Protein AF-A0A8J7MSV2-F1 (afdb_monomer)

Nearest PDB structures (foldseek):
  6upu-assembly4_M  TM=2.491E-01  e=1.611E-01  Orientia tsutsugamushi str. Ikeda
  6ups-assembly1_A  TM=2.348E-01  e=2.466E-01  Orientia tsutsugamushi str. Ikeda
  1f0y-assembly1_B  TM=2.604E-01  e=5.116E-01  Homo sapiens
  8fqc-assembly1_J1  TM=4.823E-01  e=4.853E+00  Agrobacterium phage Milano

Radius of gyration: 29.14 Å; Cα contacts (8 Å, |Δi|>4): 436; chains: 1; bounding box: 61×61×64 Å

Sequence (278 aa):
MLGDVCMNGHGWRILLRENPLAAPQVEIDLPHAQNSPMNDRELLAEAVGIAKELMQSVKARRFADWPRRATKPDAEGKVRHPFLDMAESNLWYCLHCNTEITGPQIATHQWHCPGCGASPLNIFPDAFWLKPNEEKPVPVQTRAEGQEIEPVISIVDPRPRLDLNKDKVTHLIRTALFEDATNASERLGASLAEIWVDDDLDVVVSFETHYWPEDKEPSTAVEVAALLGIEIEQEVVWSDPLFAWPGLGTTTQSTVEYTCLMLDAYRSHGATGDEDGS

Foldseek 3Di:
DQQKFWDDDVQKIWIRDNFPPDATAIEGEQVCVPPDPCVDPVSVVVVVVVSVVVSVVSVVVVCVQFDPQLQDADPLQWGAQRPDHDDTAQWKAFQPQRAIAGSNRCNVRSCADQAPRDHNVRIGRDPVVDDPPDDHHHHDDHDDPPPHRHYDYDHDHPPDDPDDDLVNLLVQLLVLQCVLDDWQLSNVQSVPWDWDADPVRAIETETECLRDPPPDDSVSSCVSCVVVVHHYHYHYDHDDDPQGDHPQRVPHRDNVVSVVSSVVCCVVPNDPPDPDDD

Secondary structure (DSSP, 8-state):
--S-EEEEETTEEEEE-SSTTSPPEEEEEGGGTTT-GGGSHHHHHHHHHHHHHHHHHHHHHHHHTS-HHHHS--TT--B--SSS----BSEEEETTT-EEEEHHHHHHTTTS-TTT---GGGEESS-TTS-TTSPPPEEP-PPPTT-PPPPEEEEE--SPP----HHHHHHHHHHHHHHH--SHHHHHHHHH-EEEE-SS--EEEEEETTTS-TT---HHHHHHHHHHT--EEEEEE----TT--TTTTTS-S-HHHHHHHHHHHHHHH---------

Mean predicted aligned error: 12.1 Å

Solvent-accessible surface area (backbone atoms only — not comparable to full-atom values): 16115 Å² total; per-residue (Å²): 134,94,61,54,40,78,48,74,59,92,48,34,37,40,39,38,54,60,48,79,84,54,48,37,36,32,40,26,24,54,96,27,66,88,76,37,67,70,76,39,69,66,56,35,52,50,54,51,49,54,49,52,54,54,40,52,57,51,50,54,58,60,52,68,77,32,53,68,37,32,68,42,50,53,96,81,27,31,22,28,60,66,86,54,99,57,77,68,32,42,44,32,26,29,76,88,74,45,29,32,37,43,20,58,58,32,27,75,41,72,41,22,37,74,74,81,53,46,56,48,95,45,54,31,72,61,65,84,86,60,55,98,85,51,86,72,63,44,76,53,72,65,79,68,91,86,69,82,64,69,66,47,78,45,76,37,75,80,69,86,75,89,78,82,46,57,69,59,50,48,50,53,40,40,52,25,30,46,69,55,32,83,24,34,22,24,38,50,20,31,71,67,38,48,68,48,55,52,96,88,52,32,33,40,39,32,33,41,56,90,28,32,61,89,89,60,75,54,59,48,26,52,53,52,30,57,75,72,72,32,56,76,45,82,46,80,42,90,75,86,67,93,87,69,56,94,80,52,30,76,77,36,72,41,62,67,58,40,50,51,53,47,54,51,47,46,72,76,71,48,78,86,84,74,94,80,88,131

Organism: NCBI:txid2803939

pLDDT: mean 88.97, std 11.0, range [38.62, 97.94]

Structure (mmCIF, N/CA/C/O backbone):
data_AF-A0A8J7MSV2-F1
#
_entry.id   AF-A0A8J7MSV2-F1
#
loop_
_atom_site.group_PDB
_atom_site.id
_atom_site.type_symbol
_atom_site.label_atom_id
_atom_site.label_alt_id
_atom_site.label_comp_id
_atom_site.label_asym_id
_atom_site.label_entity_id
_atom_site.label_seq_id
_atom_site.pdbx_PDB_ins_code
_atom_site.Cartn_x
_atom_site.Cartn_y
_atom_site.Cartn_z
_atom_site.occupancy
_atom_site.B_iso_or_equiv
_atom_site.auth_seq_id
_atom_site.auth_comp_id
_atom_site.auth_asym_id
_atom_site.auth_atom_id
_atom_site.pdbx_PDB_model_num
ATOM 1 N N . MET A 1 1 ? 1.196 2.971 6.893 1.00 50.47 1 MET A N 1
ATOM 2 C CA . MET A 1 1 ? 0.956 2.045 8.024 1.00 50.47 1 MET A CA 1
ATOM 3 C C . MET A 1 1 ? 1.675 2.550 9.292 1.00 50.47 1 MET A C 1
ATOM 5 O O . MET A 1 1 ? 2.352 1.782 9.952 1.00 50.47 1 MET A O 1
ATOM 9 N N . LEU A 1 2 ? 1.602 3.852 9.621 1.00 56.72 2 LEU A N 1
ATOM 10 C CA . LEU A 1 2 ? 2.480 4.483 10.636 1.00 56.72 2 LEU A CA 1
ATOM 11 C C . LEU A 1 2 ? 1.820 4.687 12.019 1.00 56.72 2 LEU A C 1
ATOM 13 O O . LEU A 1 2 ? 2.391 5.361 12.871 1.00 56.72 2 LEU A O 1
ATOM 17 N N . GLY A 1 3 ? 0.656 4.082 12.274 1.00 80.69 3 GLY A N 1
ATOM 18 C CA . GLY A 1 3 ? -0.051 4.213 13.558 1.00 80.69 3 GLY A CA 1
ATOM 19 C C . GLY A 1 3 ? -0.910 3.014 13.973 1.00 80.69 3 GLY A C 1
ATOM 20 O O . GLY A 1 3 ? -1.572 3.088 15.004 1.00 80.69 3 GLY A O 1
ATOM 21 N N . ASP A 1 4 ? -0.900 1.923 13.201 1.00 92.25 4 ASP A N 1
ATOM 22 C CA . ASP A 1 4 ? -1.623 0.692 13.539 1.00 92.25 4 ASP A CA 1
ATOM 23 C C . ASP A 1 4 ? -0.808 -0.129 14.560 1.00 92.25 4 ASP A C 1
ATOM 25 O O . ASP A 1 4 ? 0.425 -0.137 14.527 1.00 92.25 4 ASP A O 1
ATOM 29 N N . VAL A 1 5 ? -1.488 -0.855 15.451 1.00 94.81 5 VAL A N 1
ATOM 30 C CA . VAL A 1 5 ? -0.868 -1.849 16.341 1.00 94.81 5 VAL A CA 1
ATOM 31 C C . VAL A 1 5 ? -1.225 -3.239 15.846 1.00 94.81 5 VAL A C 1
ATOM 33 O O . VAL A 1 5 ? -2.399 -3.577 15.718 1.00 94.81 5 VAL A O 1
ATOM 36 N N . CYS A 1 6 ? -0.201 -4.050 15.599 1.00 94.69 6 CYS A N 1
ATOM 37 C CA . CYS A 1 6 ? -0.339 -5.452 15.241 1.00 94.69 6 CYS A CA 1
ATOM 38 C C . CYS A 1 6 ? 0.243 -6.311 16.365 1.00 94.69 6 CYS A C 1
ATOM 40 O O . CYS A 1 6 ? 1.414 -6.165 16.716 1.00 94.69 6 CYS A O 1
ATOM 42 N N . MET A 1 7 ? -0.574 -7.204 16.911 1.00 95.44 7 MET A N 1
ATOM 43 C CA . MET A 1 7 ? -0.161 -8.261 17.828 1.00 95.44 7 MET A CA 1
ATOM 44 C C . MET A 1 7 ? -0.396 -9.591 17.124 1.00 95.44 7 MET A C 1
ATOM 46 O O . MET A 1 7 ? -1.443 -9.793 16.520 1.00 95.44 7 MET A O 1
ATOM 50 N N . ASN A 1 8 ? 0.573 -10.492 17.156 1.00 94.75 8 ASN A N 1
ATOM 51 C CA . ASN A 1 8 ? 0.459 -11.782 16.490 1.00 94.75 8 ASN A CA 1
ATOM 52 C C . ASN A 1 8 ? 0.930 -12.906 17.404 1.00 94.75 8 ASN A C 1
ATOM 54 O O . ASN A 1 8 ? 1.726 -12.701 18.322 1.00 94.75 8 ASN A O 1
ATOM 58 N N . GLY A 1 9 ? 0.409 -14.092 17.127 1.00 93.88 9 GLY A N 1
ATOM 59 C CA . GLY A 1 9 ? 0.854 -15.342 17.707 1.00 93.88 9 GLY A CA 1
ATOM 60 C C . GLY A 1 9 ? 0.769 -16.449 16.667 1.00 93.88 9 GLY A C 1
ATOM 61 O O . GLY A 1 9 ? 0.530 -16.211 15.483 1.00 93.88 9 GLY A O 1
ATOM 62 N N . HIS A 1 10 ? 0.992 -17.684 17.097 1.00 93.19 10 HIS A N 1
ATOM 63 C CA . HIS A 1 10 ? 0.932 -18.816 16.183 1.00 93.19 10 HIS A CA 1
ATOM 64 C C . HIS A 1 10 ? -0.508 -19.043 15.691 1.00 93.19 10 HIS A C 1
ATOM 66 O O . HIS A 1 10 ? -1.366 -19.443 16.477 1.00 93.19 10 HIS A O 1
ATOM 72 N N . GLY A 1 11 ? -0.753 -18.792 14.401 1.00 93.94 11 GLY A N 1
ATOM 73 C CA . GLY A 1 11 ? -2.050 -19.014 13.757 1.00 93.94 11 GLY A CA 1
ATOM 74 C C . GLY A 1 11 ? -3.086 -17.910 13.977 1.00 93.94 11 GLY A C 1
ATOM 75 O O . GLY A 1 11 ? -4.270 -18.146 13.740 1.00 93.94 11 GLY A O 1
ATOM 76 N N . TRP A 1 12 ? -2.692 -16.737 14.486 1.00 96.12 12 TRP A N 1
ATOM 77 C CA . TRP A 1 12 ? -3.616 -15.618 14.685 1.00 96.12 12 TRP A CA 1
ATOM 78 C C . TRP A 1 12 ? -2.928 -14.247 14.707 1.00 96.12 12 TRP A C 1
ATOM 80 O O . TRP A 1 12 ? -1.741 -14.109 15.020 1.00 96.12 12 TRP A O 1
ATOM 90 N N . ARG A 1 13 ? -3.715 -13.206 14.426 1.00 96.62 13 ARG A N 1
ATOM 91 C CA . ARG A 1 13 ? -3.308 -11.798 14.412 1.00 96.62 13 ARG A CA 1
ATOM 92 C C . ARG A 1 13 ? -4.426 -10.909 14.952 1.00 96.62 13 ARG A C 1
ATOM 94 O O . ARG A 1 13 ? -5.567 -11.039 14.539 1.00 96.62 13 ARG A O 1
ATOM 101 N N . ILE A 1 14 ? -4.088 -9.957 15.814 1.00 97.19 14 ILE A N 1
ATOM 102 C CA . ILE A 1 14 ? -4.948 -8.844 16.225 1.00 97.19 14 ILE A CA 1
ATOM 103 C C . ILE A 1 14 ? -4.389 -7.560 15.615 1.00 97.19 14 ILE A C 1
ATOM 105 O O . ILE A 1 14 ? -3.222 -7.219 15.815 1.00 97.19 14 ILE A O 1
ATOM 109 N N . LEU A 1 15 ? -5.228 -6.824 14.897 1.00 96.06 15 LEU A N 1
ATOM 110 C CA . LEU A 1 15 ? -4.909 -5.543 14.287 1.00 96.06 15 LEU A CA 1
ATOM 111 C C . LEU A 1 15 ? -5.825 -4.457 14.854 1.00 96.06 15 LEU A C 1
ATOM 113 O O . LEU A 1 15 ? -7.041 -4.467 14.658 1.00 96.06 15 LEU A O 1
ATOM 117 N N . LEU A 1 16 ? -5.221 -3.489 15.536 1.00 95.00 16 LEU A N 1
ATOM 118 C CA . LEU A 1 16 ? -5.868 -2.246 15.926 1.00 95.00 16 LEU A CA 1
ATOM 119 C C . LEU A 1 16 ? -5.460 -1.156 14.948 1.00 95.00 16 LEU A C 1
ATOM 121 O O . LEU A 1 16 ? -4.276 -0.840 14.816 1.00 95.00 16 LEU A O 1
ATOM 125 N N . ARG A 1 17 ? -6.445 -0.567 14.278 1.00 92.06 17 ARG A N 1
ATOM 126 C CA . ARG A 1 17 ? -6.201 0.551 13.371 1.00 92.06 17 ARG A CA 1
ATOM 127 C C . ARG A 1 17 ? -5.953 1.835 14.149 1.00 92.06 17 ARG A C 1
ATOM 129 O O . ARG A 1 17 ? -6.466 2.021 15.250 1.00 92.06 17 ARG A O 1
ATOM 136 N N . GLU A 1 18 ? -5.214 2.744 13.530 1.00 89.75 18 GLU A N 1
ATOM 137 C CA . GLU A 1 18 ? -5.031 4.113 14.011 1.00 89.75 18 GLU A CA 1
ATOM 138 C C . GLU A 1 18 ? -6.376 4.821 14.258 1.00 89.75 18 GLU A C 1
ATOM 140 O O . GLU A 1 18 ? -6.512 5.538 15.253 1.00 89.75 18 GLU A O 1
ATOM 145 N N . ASN A 1 19 ? -7.370 4.585 13.390 1.00 89.88 19 ASN A N 1
ATOM 146 C CA . ASN A 1 19 ? -8.719 5.116 13.552 1.00 89.88 19 ASN A CA 1
ATOM 147 C C . ASN A 1 19 ? -9.353 4.564 14.845 1.00 89.88 19 ASN A C 1
ATOM 149 O O . ASN A 1 19 ? -9.664 3.371 14.898 1.00 89.88 19 ASN A O 1
ATOM 153 N N . PRO A 1 20 ? -9.629 5.407 15.859 1.00 87.50 20 PRO A N 1
ATOM 154 C CA . PRO A 1 20 ? -10.186 4.956 17.133 1.00 87.50 20 PRO A CA 1
ATOM 155 C C . PRO A 1 20 ? -11.609 4.386 17.023 1.00 87.50 20 PRO A C 1
ATOM 157 O O . PRO A 1 20 ? -12.074 3.753 17.966 1.00 87.50 20 PRO A O 1
ATOM 160 N N . LEU A 1 21 ? -12.299 4.611 15.901 1.00 88.12 21 LEU A N 1
ATOM 161 C CA . LEU A 1 21 ? -13.640 4.092 15.631 1.00 88.12 21 LEU A CA 1
ATOM 162 C C . LEU A 1 21 ? -13.644 2.755 14.887 1.00 88.12 21 LEU A C 1
ATOM 164 O O . LEU A 1 21 ? -14.709 2.167 14.694 1.00 88.12 21 LEU A O 1
ATOM 168 N N . ALA A 1 22 ? -12.481 2.275 14.448 1.00 90.69 22 ALA A N 1
ATOM 169 C CA . ALA A 1 22 ? -12.376 0.962 13.838 1.00 90.69 22 ALA A CA 1
ATOM 170 C C . ALA A 1 22 ? -12.438 -0.127 14.917 1.00 90.69 22 ALA A C 1
ATOM 172 O O . ALA A 1 22 ? -11.766 -0.043 15.947 1.00 90.69 22 ALA A O 1
ATOM 173 N N . ALA A 1 23 ? -13.223 -1.171 14.657 1.00 92.75 23 ALA A N 1
ATOM 174 C CA . ALA A 1 23 ? -13.219 -2.362 15.493 1.00 92.75 23 ALA A CA 1
ATOM 175 C C . ALA A 1 23 ? -11.834 -3.034 15.468 1.00 92.75 23 ALA A C 1
ATOM 177 O O . ALA A 1 23 ? -11.201 -3.068 14.405 1.00 92.75 23 ALA A O 1
ATOM 178 N N . PRO A 1 24 ? -11.373 -3.610 16.593 1.00 95.38 24 PRO A N 1
ATOM 179 C CA . PRO A 1 24 ? -10.255 -4.544 16.577 1.00 95.38 24 PRO A CA 1
ATOM 180 C C . PRO A 1 24 ? -10.508 -5.656 15.554 1.00 95.38 24 PRO A C 1
ATOM 182 O O . PRO A 1 24 ? -11.566 -6.280 15.578 1.00 95.38 24 PRO A O 1
ATOM 185 N N . GLN A 1 25 ? -9.560 -5.902 14.655 1.00 96.69 25 GLN A N 1
ATOM 186 C CA . GLN A 1 25 ? -9.646 -6.998 13.690 1.00 96.69 25 GLN A CA 1
ATOM 187 C C . GLN A 1 25 ? -8.863 -8.187 14.233 1.00 96.69 25 GLN A C 1
ATOM 189 O O . GLN A 1 25 ? -7.692 -8.042 14.568 1.00 96.69 25 GLN A O 1
ATOM 194 N N . VAL A 1 26 ? -9.503 -9.344 14.331 1.00 97.25 26 VAL A N 1
ATOM 195 C CA . VAL A 1 26 ? -8.892 -10.591 14.787 1.00 97.25 26 VAL A CA 1
ATOM 196 C C . VAL A 1 26 ? -8.948 -11.563 13.628 1.00 97.25 26 VAL A C 1
ATOM 198 O O . VAL A 1 26 ? -10.021 -11.959 13.189 1.00 97.25 26 VAL A O 1
ATOM 201 N N . GLU A 1 27 ? -7.791 -11.943 13.125 1.00 96.94 27 GLU A N 1
ATOM 202 C CA . GLU A 1 27 ? -7.662 -12.941 12.079 1.00 96.94 27 GLU A CA 1
ATOM 203 C C . GLU A 1 27 ? -7.125 -14.227 12.687 1.00 96.94 27 GLU A C 1
ATOM 205 O O . GLU A 1 27 ? -6.174 -14.206 13.471 1.00 96.94 27 GLU A O 1
ATOM 210 N N . ILE A 1 28 ? -7.745 -15.343 12.327 1.00 97.44 28 ILE A N 1
ATOM 211 C CA . ILE A 1 28 ? -7.317 -16.685 12.701 1.00 97.44 28 ILE A CA 1
ATOM 212 C C . ILE A 1 28 ? -7.009 -17.435 11.415 1.00 97.44 28 ILE A C 1
ATOM 214 O O . ILE A 1 28 ? -7.840 -17.501 10.508 1.00 97.44 28 ILE A O 1
ATOM 218 N N . ASP A 1 29 ? -5.824 -18.017 11.338 1.00 95.94 29 ASP A N 1
ATOM 219 C CA . ASP A 1 29 ? -5.424 -18.802 10.183 1.00 95.94 29 ASP A CA 1
ATOM 220 C C . ASP A 1 29 ? -6.331 -20.036 10.055 1.00 95.94 29 ASP A C 1
ATOM 222 O O . ASP A 1 29 ? -6.662 -20.696 11.042 1.00 95.94 29 ASP A O 1
ATOM 226 N N . LEU A 1 30 ? -6.724 -20.381 8.829 1.00 95.25 30 LEU A N 1
ATOM 227 C CA . LEU A 1 30 ? -7.632 -21.490 8.525 1.00 95.25 30 LEU A CA 1
ATOM 228 C C . LEU A 1 30 ? -7.219 -22.820 9.193 1.00 95.25 30 LEU A C 1
ATOM 230 O O . LEU A 1 30 ? -8.100 -23.480 9.748 1.00 95.25 30 LEU A O 1
ATOM 234 N N . PRO A 1 31 ? -5.925 -23.216 9.223 1.00 94.62 31 PRO A N 1
ATOM 235 C CA . PRO A 1 31 ? -5.489 -24.419 9.938 1.00 94.62 31 PRO A CA 1
ATOM 236 C C . PRO A 1 31 ? -5.727 -24.378 11.456 1.00 94.62 31 PRO A C 1
ATOM 238 O O . PRO A 1 31 ? -5.800 -25.432 12.088 1.00 94.62 31 PRO A O 1
ATOM 241 N N . HIS A 1 32 ? -5.869 -23.185 12.040 1.00 94.81 32 HIS A N 1
ATOM 242 C CA . HIS A 1 32 ? -6.031 -22.949 13.477 1.00 94.81 32 HIS A CA 1
ATOM 243 C C . HIS A 1 32 ? -7.451 -22.531 13.876 1.00 94.81 32 HIS A C 1
ATOM 245 O O . HIS A 1 32 ? -7.714 -22.256 15.046 1.00 94.81 32 HIS A O 1
ATOM 251 N N . ALA A 1 33 ? -8.398 -22.528 12.933 1.00 94.31 33 ALA A N 1
ATOM 252 C CA . ALA A 1 33 ? -9.760 -22.034 13.141 1.00 94.31 33 ALA A CA 1
ATOM 253 C C . ALA A 1 33 ? -10.472 -22.639 14.367 1.00 94.31 33 ALA A C 1
ATOM 255 O O . ALA A 1 33 ? -11.260 -21.959 15.016 1.00 94.31 33 ALA A O 1
ATOM 256 N N . GLN A 1 34 ? -10.197 -23.904 14.704 1.00 93.44 34 GLN A N 1
ATOM 257 C CA . GLN A 1 34 ? -10.857 -24.609 15.813 1.00 93.44 34 GLN A CA 1
ATOM 258 C C . GLN A 1 34 ? -10.069 -24.589 17.130 1.00 93.44 34 GLN A C 1
ATOM 260 O O . GLN A 1 34 ? -10.662 -24.737 18.193 1.00 93.44 34 GLN A O 1
ATOM 265 N N . ASN A 1 35 ? -8.746 -24.425 17.086 1.00 95.00 35 ASN A N 1
ATOM 266 C CA . ASN A 1 35 ? -7.866 -24.572 18.253 1.00 95.00 35 ASN A CA 1
ATOM 267 C C . ASN A 1 35 ? -7.128 -23.281 18.635 1.00 95.00 35 ASN A C 1
ATOM 269 O O . ASN A 1 35 ? -6.314 -23.299 19.558 1.00 95.00 35 ASN A O 1
ATOM 273 N N . SER A 1 36 ? -7.394 -22.177 17.937 1.00 95.88 36 SER A N 1
ATOM 274 C CA . SER A 1 36 ? -6.796 -20.885 18.245 1.00 95.88 36 SER A CA 1
ATOM 275 C C . SER A 1 36 ? -7.180 -20.422 19.655 1.00 95.88 36 SER A C 1
ATOM 277 O O . SER A 1 36 ? -8.361 -20.483 20.013 1.00 95.88 36 SER A O 1
ATOM 279 N N . PRO A 1 37 ? -6.231 -19.884 20.447 1.00 95.31 37 PRO A N 1
ATOM 280 C CA . PRO A 1 37 ? -6.544 -19.272 21.738 1.00 95.31 37 PRO A CA 1
ATOM 281 C C . PRO A 1 37 ? -7.494 -18.075 21.601 1.00 95.31 37 PRO A C 1
ATOM 283 O O . PRO A 1 37 ? -8.175 -17.731 22.557 1.00 95.31 37 PRO A O 1
ATOM 286 N N . MET A 1 38 ? -7.587 -17.462 20.414 1.00 96.19 38 MET A N 1
ATOM 287 C CA . MET A 1 38 ? -8.496 -16.340 20.153 1.00 96.19 38 MET A CA 1
ATOM 288 C C . MET A 1 38 ? -9.975 -16.752 20.075 1.00 96.19 38 MET A C 1
ATOM 290 O O . MET A 1 38 ? -10.842 -15.884 20.021 1.00 96.19 38 MET A O 1
ATOM 294 N N . ASN A 1 39 ? -10.275 -18.057 20.098 1.00 94.56 39 ASN A N 1
ATOM 295 C CA . ASN A 1 39 ? -11.641 -18.562 20.263 1.00 94.56 39 ASN A CA 1
ATOM 296 C C . ASN A 1 39 ? -12.128 -18.474 21.722 1.00 94.56 39 ASN A C 1
ATOM 298 O O . ASN A 1 39 ? -13.333 -18.539 21.970 1.00 94.56 39 ASN A O 1
ATOM 302 N N . ASP A 1 40 ? -11.213 -18.334 22.686 1.00 96.25 40 ASP A N 1
ATOM 303 C CA . ASP A 1 40 ? -11.545 -18.103 24.088 1.00 96.25 40 ASP A CA 1
ATOM 304 C C . ASP A 1 40 ? -11.835 -16.613 24.322 1.00 96.25 40 ASP A C 1
ATOM 306 O O . ASP A 1 40 ? -11.031 -15.740 23.989 1.00 96.25 40 ASP A O 1
ATOM 310 N N . ARG A 1 41 ? -13.009 -16.309 24.889 1.00 94.56 41 ARG A N 1
ATOM 311 C CA . ARG A 1 41 ? -13.470 -14.924 25.069 1.00 94.56 41 ARG A CA 1
ATOM 312 C C . ARG A 1 41 ? -12.647 -14.145 26.093 1.00 94.56 41 ARG A C 1
ATOM 314 O O . ARG A 1 41 ? -12.508 -12.935 25.925 1.00 94.56 41 ARG A O 1
ATOM 321 N N . GLU A 1 42 ? -12.151 -14.798 27.140 1.00 96.12 42 GLU A N 1
ATOM 322 C CA . GLU A 1 42 ? -11.364 -14.143 28.189 1.00 96.12 42 GLU A CA 1
ATOM 323 C C . GLU A 1 42 ? -9.965 -13.821 27.665 1.00 96.12 42 GLU A C 1
ATOM 325 O O . GLU A 1 42 ? -9.532 -12.670 27.748 1.00 96.12 42 GLU A O 1
ATOM 330 N N . LEU A 1 43 ? -9.314 -14.791 27.015 1.00 95.31 43 LEU A N 1
ATOM 331 C CA . LEU A 1 43 ? -8.002 -14.589 26.394 1.00 95.31 43 LEU A CA 1
ATOM 332 C C . LEU A 1 43 ? -8.053 -13.552 25.272 1.00 95.31 43 LEU A C 1
ATOM 334 O O . LEU A 1 43 ? -7.150 -12.722 25.154 1.00 95.31 43 LEU A O 1
ATOM 338 N N . LEU A 1 44 ? -9.110 -13.566 24.456 1.00 95.88 44 LEU A N 1
ATOM 339 C CA . LEU A 1 44 ? -9.302 -12.555 23.422 1.00 95.88 44 LEU A CA 1
ATOM 340 C C . LEU A 1 44 ? -9.446 -11.154 24.033 1.00 95.88 44 LEU A C 1
ATOM 342 O O . LEU A 1 44 ? -8.816 -10.209 23.556 1.00 95.88 44 LEU A O 1
ATOM 346 N N . ALA A 1 45 ? -10.262 -11.007 25.080 1.00 95.12 45 ALA A N 1
ATOM 347 C CA . ALA A 1 45 ? -10.456 -9.723 25.746 1.00 95.12 45 ALA A CA 1
ATOM 348 C C . ALA A 1 45 ? -9.149 -9.199 26.363 1.00 95.12 45 ALA A C 1
ATOM 350 O O . ALA A 1 45 ? -8.825 -8.022 26.193 1.00 95.12 45 ALA A O 1
ATOM 351 N N . GLU A 1 46 ? -8.370 -10.071 27.009 1.00 96.00 46 GLU A N 1
ATOM 352 C CA . GLU A 1 46 ? -7.058 -9.735 27.568 1.00 96.00 46 GLU A CA 1
ATOM 353 C C . GLU A 1 46 ? -6.075 -9.294 26.473 1.00 96.00 46 GLU A C 1
ATOM 355 O O . GLU A 1 46 ? -5.485 -8.215 26.563 1.00 96.00 46 GLU A O 1
ATOM 360 N N . ALA A 1 47 ? -5.950 -10.070 25.392 1.00 96.56 47 ALA A N 1
ATOM 361 C CA . ALA A 1 47 ? -5.048 -9.758 24.285 1.00 96.56 47 ALA A CA 1
ATOM 362 C C . ALA A 1 47 ? -5.416 -8.435 23.588 1.00 96.56 47 ALA A C 1
ATOM 364 O O . ALA A 1 47 ? -4.543 -7.613 23.291 1.00 96.56 47 ALA A O 1
ATOM 365 N N . VAL A 1 48 ? -6.712 -8.176 23.376 1.00 95.75 48 VAL A N 1
ATOM 366 C CA . VAL A 1 48 ? -7.198 -6.889 22.855 1.00 95.75 48 VAL A CA 1
ATOM 367 C C . VAL A 1 48 ? -6.902 -5.752 23.838 1.00 95.75 48 VAL A C 1
ATOM 369 O O . VAL A 1 48 ? -6.535 -4.660 23.400 1.00 95.75 48 VAL A O 1
ATOM 372 N N . GLY A 1 49 ? -7.023 -5.987 25.147 1.00 94.88 49 GLY A N 1
ATOM 373 C CA . GLY A 1 49 ? -6.648 -5.036 26.195 1.00 94.88 49 GLY A CA 1
ATOM 374 C C . GLY A 1 49 ? -5.176 -4.626 26.108 1.00 94.88 49 GLY A C 1
ATOM 375 O O . GLY A 1 49 ? -4.877 -3.437 26.002 1.00 94.88 49 GLY A O 1
ATOM 376 N N . ILE A 1 50 ? -4.270 -5.602 26.023 1.00 95.75 50 ILE A N 1
ATOM 377 C CA . ILE A 1 50 ? -2.825 -5.370 25.862 1.00 95.75 50 ILE A CA 1
ATOM 378 C C . ILE A 1 50 ? -2.539 -4.569 24.583 1.00 95.75 50 ILE A C 1
ATOM 380 O O . ILE A 1 50 ? -1.790 -3.587 24.598 1.00 95.75 50 ILE A O 1
ATOM 384 N N . ALA A 1 51 ? -3.168 -4.937 23.464 1.00 95.38 51 ALA A N 1
ATOM 385 C CA . ALA A 1 51 ? -3.014 -4.201 22.213 1.00 95.38 51 ALA A CA 1
ATOM 386 C C . ALA A 1 51 ? -3.521 -2.748 22.339 1.00 95.38 51 ALA A C 1
ATOM 388 O O . ALA A 1 51 ? -2.881 -1.823 21.826 1.00 95.38 51 ALA A O 1
ATOM 389 N N . LYS A 1 52 ? -4.639 -2.518 23.048 1.00 93.56 52 LYS A N 1
ATOM 390 C CA . LYS A 1 52 ? -5.189 -1.176 23.320 1.00 93.56 52 LYS A CA 1
ATOM 391 C C . LYS A 1 52 ? -4.235 -0.342 24.180 1.00 93.56 52 LYS A C 1
ATOM 393 O O . LYS A 1 52 ? -4.084 0.849 23.905 1.00 93.56 52 LYS A O 1
ATOM 398 N N . GLU A 1 53 ? -3.577 -0.931 25.176 1.00 94.31 53 GLU A N 1
ATOM 399 C CA . GLU A 1 53 ? -2.565 -0.246 25.993 1.00 94.31 53 GLU A CA 1
ATOM 400 C C . GLU A 1 53 ? -1.368 0.194 25.146 1.00 94.31 53 GLU A C 1
ATOM 402 O O . GLU A 1 53 ? -0.990 1.370 25.163 1.00 94.31 53 GLU A O 1
ATOM 407 N N . LEU A 1 54 ? -0.836 -0.707 24.313 1.00 94.19 54 LEU A N 1
ATOM 408 C CA . LEU A 1 54 ? 0.244 -0.377 23.383 1.00 94.19 54 LEU A CA 1
ATOM 409 C C . LEU A 1 54 ? -0.170 0.731 22.401 1.00 94.19 54 LEU A C 1
ATOM 411 O O . LEU A 1 54 ? 0.608 1.647 22.113 1.00 94.19 54 LEU A O 1
ATOM 415 N N . MET A 1 55 ? -1.416 0.692 21.928 1.00 93.12 55 MET A N 1
ATOM 416 C CA . MET A 1 55 ? -1.988 1.725 21.066 1.00 93.12 55 MET A CA 1
ATOM 417 C C . MET A 1 55 ? -1.993 3.102 21.747 1.00 93.12 55 MET A C 1
ATOM 419 O O . MET A 1 55 ? -1.747 4.104 21.077 1.00 93.12 55 MET A O 1
ATOM 423 N N . GLN A 1 56 ? -2.183 3.196 23.068 1.00 91.44 56 GLN A N 1
ATOM 424 C CA . GLN A 1 56 ? -2.050 4.480 23.773 1.00 91.44 56 GLN A CA 1
ATOM 425 C C . GLN A 1 56 ? -0.620 5.028 23.712 1.00 91.44 56 GLN A C 1
ATOM 427 O O . GLN A 1 56 ? -0.429 6.222 23.479 1.00 91.44 56 GLN A O 1
ATOM 432 N N . SER A 1 57 ? 0.398 4.173 23.843 1.00 91.31 57 SER A N 1
ATOM 433 C CA . SER A 1 57 ? 1.798 4.594 23.693 1.00 91.31 57 SER A CA 1
ATOM 434 C C . SER A 1 57 ? 2.137 5.019 22.258 1.00 91.31 57 SER A C 1
ATOM 436 O O . SER A 1 57 ? 2.884 5.978 22.055 1.00 91.31 57 SER A O 1
ATOM 438 N N . VAL A 1 58 ? 1.582 4.345 21.243 1.00 91.00 58 VAL A N 1
ATOM 439 C CA . VAL A 1 58 ? 1.708 4.759 19.831 1.00 91.00 58 VAL A CA 1
ATOM 440 C C . VAL A 1 58 ? 1.062 6.129 19.610 1.00 91.00 58 VAL A C 1
ATOM 442 O O . VAL A 1 58 ? 1.708 7.027 19.069 1.00 91.00 58 VAL A O 1
ATOM 445 N N . LYS A 1 59 ? -0.164 6.326 20.109 1.00 89.25 59 LYS A N 1
ATOM 446 C CA . LYS A 1 59 ? -0.891 7.603 20.042 1.00 89.25 59 LYS A CA 1
ATOM 447 C C . LYS A 1 59 ? -0.118 8.742 20.701 1.00 89.25 59 LYS A C 1
ATOM 449 O O . LYS A 1 59 ? 0.001 9.810 20.108 1.00 89.25 59 LYS A O 1
ATOM 454 N N . ALA A 1 60 ? 0.444 8.513 21.888 1.00 89.25 60 ALA A N 1
ATOM 455 C CA . ALA A 1 60 ? 1.217 9.521 22.610 1.00 89.25 60 ALA A CA 1
ATOM 456 C C . ALA A 1 60 ? 2.440 10.002 21.814 1.00 89.25 60 ALA A C 1
ATOM 458 O O . ALA A 1 60 ? 2.687 11.204 21.747 1.00 89.25 60 ALA A O 1
ATOM 459 N N . ARG A 1 61 ? 3.166 9.083 21.161 1.00 88.25 61 ARG A N 1
ATOM 460 C CA . ARG A 1 61 ? 4.296 9.438 20.285 1.00 88.25 61 ARG A CA 1
ATOM 461 C C . ARG A 1 61 ? 3.841 10.254 19.081 1.00 88.25 61 ARG A C 1
ATOM 463 O O . ARG A 1 61 ? 4.422 11.294 18.816 1.00 88.25 61 ARG A O 1
ATOM 470 N N . ARG A 1 62 ? 2.759 9.841 18.415 1.00 86.62 62 ARG A N 1
ATOM 471 C CA . ARG A 1 62 ? 2.203 10.587 17.277 1.00 86.62 62 ARG A CA 1
ATOM 472 C C . ARG A 1 62 ? 1.787 12.006 17.673 1.00 86.62 62 ARG A C 1
ATOM 474 O O . ARG A 1 62 ? 2.043 12.951 16.942 1.00 86.62 62 ARG A O 1
ATOM 481 N N . PHE A 1 63 ? 1.158 12.164 18.837 1.00 88.44 63 PHE A N 1
ATOM 482 C CA . PHE A 1 63 ? 0.704 13.468 19.323 1.00 88.44 63 PHE A CA 1
ATOM 483 C C . PHE A 1 63 ? 1.831 14.380 19.809 1.00 88.44 63 PHE A C 1
ATOM 485 O O . PHE A 1 63 ? 1.608 15.586 19.891 1.00 88.44 63 PHE A O 1
ATOM 492 N N . ALA A 1 64 ? 3.019 13.850 20.115 1.00 88.31 64 ALA A N 1
ATOM 493 C CA . ALA A 1 64 ? 4.174 14.680 20.451 1.00 88.31 64 ALA A CA 1
ATOM 494 C C . ALA A 1 64 ? 4.636 15.544 19.266 1.00 88.31 64 ALA A C 1
ATOM 496 O O . ALA A 1 64 ? 5.100 16.661 19.486 1.00 88.31 64 ALA A O 1
ATOM 497 N N . ASP A 1 65 ? 4.429 15.073 18.035 1.00 87.81 65 ASP A N 1
ATOM 498 C CA . ASP A 1 65 ? 4.770 15.816 16.817 1.00 87.81 65 ASP A CA 1
ATOM 499 C C . ASP A 1 65 ? 3.649 16.766 16.363 1.00 87.81 65 ASP A C 1
ATOM 501 O O . ASP A 1 65 ? 3.819 17.546 15.426 1.00 87.81 65 ASP A O 1
ATOM 505 N N . TRP A 1 66 ? 2.477 16.712 17.002 1.00 91.62 66 TRP A N 1
ATOM 506 C CA . TRP A 1 66 ? 1.329 17.524 16.613 1.00 91.62 66 TRP A CA 1
ATOM 507 C C . TRP A 1 66 ? 1.341 18.890 17.307 1.00 91.62 66 TRP A C 1
ATOM 509 O O . TRP A 1 66 ? 1.733 19.004 18.474 1.00 91.62 66 TRP A O 1
ATOM 519 N N . PRO A 1 67 ? 0.813 19.945 16.656 1.00 91.62 67 PRO A N 1
ATOM 520 C CA . PRO A 1 67 ? 0.525 21.193 17.342 1.00 91.62 67 PRO A CA 1
ATOM 521 C C . PRO A 1 67 ? -0.362 20.931 18.561 1.00 91.62 67 PRO A C 1
ATOM 523 O O . PRO A 1 67 ? -1.365 20.225 18.471 1.00 91.62 67 PRO A O 1
ATOM 526 N N . ARG A 1 68 ? -0.066 21.570 19.699 1.00 91.31 68 ARG A N 1
ATOM 527 C CA . ARG A 1 68 ? -0.873 21.423 20.928 1.00 91.31 68 ARG A CA 1
ATOM 528 C C . ARG A 1 68 ? -2.372 21.667 20.691 1.00 91.31 68 ARG A C 1
ATOM 530 O O . ARG A 1 68 ? -3.208 21.038 21.335 1.00 91.31 68 ARG A O 1
ATOM 537 N N . ARG A 1 69 ? -2.711 22.579 19.775 1.00 94.56 69 ARG A N 1
ATOM 538 C CA . ARG A 1 69 ? -4.097 22.915 19.411 1.00 94.56 69 ARG A CA 1
ATOM 539 C C . ARG A 1 69 ? -4.793 21.861 18.548 1.00 94.56 69 ARG A C 1
ATOM 541 O O . ARG A 1 69 ? -6.000 21.949 18.387 1.00 94.56 69 ARG A O 1
ATOM 548 N N . ALA A 1 70 ? -4.086 20.847 18.053 1.00 93.81 70 ALA A N 1
ATOM 549 C CA . ALA A 1 70 ? -4.695 19.705 17.370 1.00 93.81 70 ALA A CA 1
ATOM 550 C C . ALA A 1 70 ? -5.362 18.725 18.342 1.00 93.81 70 ALA A C 1
ATOM 552 O O . ALA A 1 70 ? -6.334 18.068 17.986 1.00 93.81 70 ALA A O 1
ATOM 553 N N . THR A 1 71 ? -4.853 18.624 19.571 1.00 92.00 71 THR A N 1
ATOM 554 C CA . THR A 1 71 ? -5.363 17.687 20.587 1.00 92.00 71 THR A CA 1
ATOM 555 C C . THR A 1 71 ? -6.094 18.383 21.729 1.00 92.00 71 THR A C 1
ATOM 557 O O . THR A 1 71 ? -6.857 17.744 22.448 1.00 92.00 71 THR A O 1
ATOM 560 N N . LYS A 1 72 ? -5.883 19.693 21.909 1.00 93.81 72 LYS A N 1
ATOM 561 C CA . LYS A 1 72 ? -6.509 20.478 22.973 1.00 93.81 72 LYS A CA 1
ATOM 562 C C . LYS A 1 72 ? -7.210 21.720 22.407 1.00 93.81 72 LYS A C 1
ATOM 564 O O . LYS A 1 72 ? -6.515 22.709 22.137 1.00 93.81 72 LYS A O 1
ATOM 569 N N . PRO A 1 73 ? -8.551 21.706 22.296 1.00 95.50 73 PRO A N 1
ATOM 570 C CA . PRO A 1 73 ? -9.325 22.889 21.934 1.00 95.50 73 PRO A CA 1
ATOM 571 C C . PRO A 1 73 ? -9.059 24.087 22.863 1.00 95.50 73 PRO A C 1
ATOM 573 O O . PRO A 1 73 ? -8.611 23.919 24.008 1.00 95.50 73 PRO A O 1
ATOM 576 N N . ASP A 1 74 ? -9.270 25.304 22.367 1.00 95.25 74 ASP A N 1
ATOM 577 C CA . ASP A 1 74 ? -9.303 26.521 23.191 1.00 95.25 74 ASP A CA 1
ATOM 578 C C . ASP A 1 74 ? -10.664 26.717 23.895 1.00 95.25 74 ASP A C 1
ATOM 580 O O . ASP A 1 74 ? -11.487 25.799 23.940 1.00 95.25 74 ASP A O 1
ATOM 584 N N . ALA A 1 75 ? -10.874 27.882 24.519 1.00 95.12 75 ALA A N 1
ATOM 585 C CA . ALA A 1 75 ? -12.109 28.177 25.249 1.00 95.12 75 ALA A CA 1
ATOM 586 C C . ALA A 1 75 ? -13.325 28.303 24.312 1.00 95.12 75 ALA A C 1
ATOM 588 O O . ALA A 1 75 ? -14.449 28.015 24.717 1.00 95.12 75 ALA A O 1
ATOM 589 N N . GLU A 1 76 ? -13.090 28.680 23.058 1.00 95.81 76 GLU A N 1
ATOM 590 C CA . GLU A 1 76 ? -14.070 28.809 21.984 1.00 95.81 76 GLU A CA 1
ATOM 591 C C . GLU A 1 76 ? -14.269 27.493 21.204 1.00 95.81 76 GLU A C 1
ATOM 593 O O . GLU A 1 76 ? -15.065 27.432 20.262 1.00 95.81 76 GLU A O 1
ATOM 598 N N . GLY A 1 77 ? -13.558 26.429 21.592 1.00 96.31 77 GLY A N 1
ATOM 599 C CA . GLY A 1 77 ? -13.609 25.116 20.960 1.00 96.31 77 GLY A CA 1
ATOM 600 C C . GLY A 1 77 ? -12.815 25.018 19.658 1.00 96.31 77 GLY A C 1
ATOM 601 O O . GLY A 1 77 ? -12.976 24.034 18.938 1.00 96.31 77 GLY A O 1
ATOM 602 N N . LYS A 1 78 ? -11.964 25.995 19.330 1.00 97.56 78 LYS A N 1
ATOM 603 C CA . LYS A 1 78 ? -11.132 25.956 18.126 1.00 97.56 78 LYS A CA 1
ATOM 604 C C . LYS A 1 78 ? -9.972 24.990 18.285 1.00 97.56 78 LYS A C 1
ATOM 606 O O . LYS A 1 78 ? -9.352 24.886 19.346 1.00 97.56 78 LYS A O 1
ATOM 611 N N . VAL A 1 79 ? -9.667 24.305 17.193 1.00 97.44 79 VAL A N 1
ATOM 612 C CA . VAL A 1 79 ? -8.536 23.384 17.065 1.00 97.44 79 VAL A CA 1
ATOM 613 C C . VAL A 1 79 ? -7.754 23.688 15.794 1.00 97.44 79 VAL A C 1
ATOM 615 O O . VAL A 1 79 ? -8.259 24.355 14.890 1.00 97.44 79 VAL A O 1
ATOM 618 N N . ARG A 1 80 ? -6.516 23.193 15.722 1.00 96.06 80 ARG A N 1
ATOM 619 C CA . ARG A 1 80 ? -5.634 23.326 14.554 1.00 96.06 80 ARG A CA 1
ATOM 620 C C . ARG A 1 80 ? -5.416 21.976 13.884 1.00 96.06 80 ARG A C 1
ATOM 622 O O . ARG A 1 80 ? -5.080 21.019 14.574 1.00 96.06 80 ARG A O 1
ATOM 629 N N . HIS A 1 81 ? -5.523 21.922 12.558 1.00 95.69 81 HIS A N 1
ATOM 630 C CA . HIS A 1 81 ? -5.241 20.706 11.796 1.00 95.69 81 HIS A CA 1
ATOM 631 C C . HIS A 1 81 ? -3.791 20.218 12.023 1.00 95.69 81 HIS A C 1
ATOM 633 O O . HIS A 1 81 ? -2.868 21.034 11.992 1.00 95.69 81 HIS A O 1
ATOM 639 N N . PRO A 1 82 ? -3.550 18.910 12.264 1.00 92.62 82 PRO A N 1
ATOM 640 C CA . PRO A 1 82 ? -2.228 18.402 12.638 1.00 92.62 82 PRO A CA 1
ATOM 641 C C . PRO A 1 82 ? -1.221 18.361 11.483 1.00 92.62 82 PRO A C 1
ATOM 643 O O . PRO A 1 82 ? -0.030 18.512 11.727 1.00 92.62 82 PRO A O 1
ATOM 646 N N . PHE A 1 83 ? -1.685 18.151 10.244 1.00 90.62 83 PHE A N 1
ATOM 647 C CA . PHE A 1 83 ? -0.811 17.970 9.070 1.00 90.62 83 PHE A CA 1
ATOM 648 C C . PHE A 1 83 ? -0.830 19.113 8.051 1.00 90.62 83 PHE A C 1
ATOM 650 O O . PHE A 1 83 ? 0.187 19.402 7.430 1.00 90.62 83 PHE A O 1
ATOM 657 N N . LEU A 1 84 ? -1.992 19.724 7.839 1.00 90.06 84 LEU A N 1
ATOM 658 C CA . LEU A 1 84 ? -2.218 20.724 6.808 1.00 90.06 84 LEU A CA 1
ATOM 659 C C . LEU A 1 84 ? -2.178 22.108 7.446 1.00 90.06 84 LEU A C 1
ATOM 661 O O . LEU A 1 84 ? -2.774 22.321 8.505 1.00 90.06 84 LEU A O 1
ATOM 665 N N . ASP A 1 85 ? -1.477 23.041 6.808 1.00 89.00 85 ASP A N 1
ATOM 666 C CA . ASP A 1 85 ? -1.411 24.416 7.291 1.00 89.00 85 ASP A CA 1
ATOM 667 C C . ASP A 1 85 ? -2.721 25.143 6.962 1.00 89.00 85 ASP A C 1
ATOM 669 O O . ASP A 1 85 ? -2.918 25.686 5.877 1.00 89.00 85 ASP A O 1
ATOM 673 N N . MET A 1 86 ? -3.661 25.052 7.898 1.00 89.19 86 MET A N 1
ATOM 674 C CA . MET A 1 86 ? -5.014 25.593 7.808 1.00 89.19 86 MET A CA 1
ATOM 675 C C . MET A 1 86 ? -5.291 26.508 9.000 1.00 89.19 86 MET A C 1
ATOM 677 O O . MET A 1 86 ? -4.696 26.357 10.073 1.00 89.19 86 MET A O 1
ATOM 681 N N . ALA A 1 87 ? -6.234 27.435 8.823 1.00 88.31 87 ALA A N 1
ATOM 682 C CA . ALA A 1 87 ? -6.714 28.271 9.914 1.00 88.31 87 ALA A CA 1
ATOM 683 C C . ALA A 1 87 ? -7.339 27.420 11.033 1.00 88.31 87 ALA A C 1
ATOM 685 O O . ALA A 1 87 ? -7.925 26.363 10.789 1.00 88.31 87 ALA A O 1
ATOM 686 N N . GLU A 1 88 ? -7.222 27.894 12.273 1.00 95.44 88 GLU A N 1
ATOM 687 C CA . GLU A 1 88 ? -7.906 27.269 13.402 1.00 95.44 88 GLU A CA 1
ATOM 688 C C . GLU A 1 88 ? -9.418 27.459 13.276 1.00 95.44 88 GLU A C 1
ATOM 690 O O . GLU A 1 88 ? -9.898 28.561 13.001 1.00 95.44 88 GLU A O 1
ATOM 695 N N . SER A 1 89 ? -10.168 26.390 13.528 1.00 96.50 89 SER A N 1
ATOM 696 C CA . SER A 1 89 ? -11.625 26.391 13.418 1.00 96.50 89 SER A CA 1
ATOM 697 C C . SER A 1 89 ? -12.261 25.604 14.556 1.00 96.50 89 SER A C 1
ATOM 699 O O . SER A 1 89 ? -11.697 24.625 15.056 1.00 96.50 89 SER A O 1
ATOM 701 N N . ASN A 1 90 ? -13.449 26.038 14.973 1.00 96.50 90 ASN A N 1
ATOM 702 C CA . ASN A 1 90 ? -14.314 25.308 15.898 1.00 96.50 90 ASN A CA 1
ATOM 703 C C . ASN A 1 90 ? -15.296 24.370 15.172 1.00 96.50 90 ASN A C 1
ATOM 705 O O . ASN A 1 90 ? -15.975 23.590 15.841 1.00 96.50 90 ASN A O 1
ATOM 709 N N . LEU A 1 91 ? -15.340 24.417 13.836 1.00 96.56 91 LEU A N 1
ATOM 710 C CA . LEU A 1 91 ? -16.143 23.553 12.972 1.00 96.56 91 LEU A CA 1
ATOM 711 C C . LEU A 1 91 ? -15.295 22.968 11.840 1.00 96.56 91 LEU A C 1
ATOM 713 O O . LEU A 1 91 ? -14.447 23.644 11.259 1.00 96.56 91 LEU A O 1
ATOM 717 N N . TRP A 1 92 ? -15.541 21.701 11.543 1.00 97.12 92 TRP A N 1
ATOM 718 C CA . TRP A 1 92 ? -14.824 20.915 10.551 1.00 97.12 92 TRP A CA 1
ATOM 719 C C . TRP A 1 92 ? -15.807 20.061 9.759 1.00 97.12 92 TRP A C 1
ATOM 721 O O . TRP A 1 92 ? -16.835 19.636 10.280 1.00 97.12 92 TRP A O 1
ATOM 731 N N . TYR A 1 93 ? -15.472 19.769 8.511 1.00 96.44 93 TYR A N 1
ATOM 732 C CA . TYR A 1 93 ? -16.336 19.067 7.575 1.00 96.44 93 TYR A CA 1
ATOM 733 C C . TYR A 1 93 ? -15.608 17.871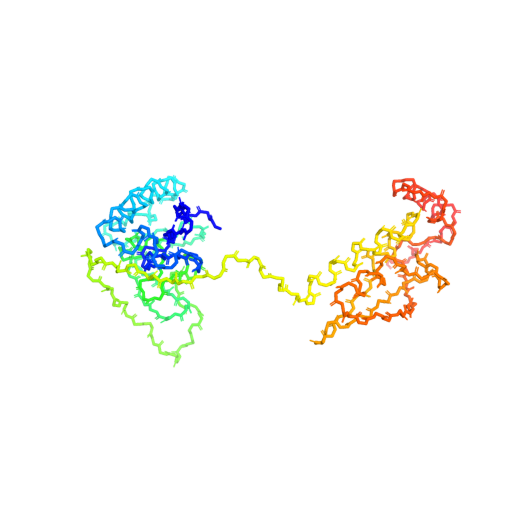 6.985 1.00 96.44 93 TYR A C 1
ATOM 735 O O . TYR A 1 93 ? -14.434 17.955 6.618 1.00 96.44 93 TYR A O 1
ATOM 743 N N . CYS A 1 94 ? -16.309 16.745 6.889 1.00 95.81 94 CYS A N 1
ATOM 744 C CA . CYS A 1 94 ? -15.774 15.551 6.252 1.00 95.81 94 CYS A CA 1
ATOM 745 C C . CYS A 1 94 ? -16.123 15.521 4.764 1.00 95.81 94 CYS A C 1
ATOM 747 O O . CYS A 1 94 ? -17.302 15.481 4.415 1.00 95.81 94 CYS A O 1
ATOM 749 N N . LEU A 1 95 ? -15.102 15.427 3.909 1.00 94.94 95 LEU A N 1
ATOM 750 C CA . LEU A 1 95 ? -15.259 15.319 2.453 1.00 94.94 95 LEU A CA 1
ATOM 751 C C . LEU A 1 95 ? -16.067 14.085 2.008 1.00 94.94 95 LEU A C 1
ATOM 753 O O . LEU A 1 95 ? -16.696 14.106 0.959 1.00 94.94 95 LEU A O 1
ATOM 757 N N . HIS A 1 96 ? -16.062 13.006 2.798 1.00 93.06 96 HIS A N 1
ATOM 758 C CA . HIS A 1 96 ? -16.662 11.720 2.406 1.00 93.06 96 HIS A CA 1
ATOM 759 C C . HIS A 1 96 ? -18.151 11.608 2.716 1.00 93.06 96 HIS A C 1
ATOM 761 O O . HIS A 1 96 ? -18.886 10.959 1.981 1.00 93.06 96 HIS A O 1
ATOM 767 N N . CYS A 1 97 ? -18.593 12.182 3.833 1.00 92.31 97 CYS A N 1
ATOM 768 C CA . CYS A 1 97 ? -19.959 11.990 4.332 1.00 92.31 97 CYS A CA 1
ATOM 769 C C . CYS A 1 97 ? -20.695 13.299 4.617 1.00 92.31 97 CYS A C 1
ATOM 771 O O . CYS A 1 97 ? -21.796 13.267 5.160 1.00 92.31 97 CYS A O 1
ATOM 773 N N . ASN A 1 98 ? -20.093 14.441 4.269 1.00 91.94 98 ASN A N 1
ATOM 774 C CA . ASN A 1 98 ? -20.666 15.776 4.431 1.00 91.94 98 ASN A CA 1
ATOM 775 C C . ASN A 1 98 ? -21.117 16.098 5.864 1.00 91.94 98 ASN A C 1
ATOM 777 O O . ASN A 1 98 ? -21.969 16.953 6.071 1.00 91.94 98 ASN A O 1
ATOM 781 N N . THR A 1 99 ? -20.565 15.435 6.880 1.00 93.12 99 THR A N 1
ATOM 782 C CA . THR A 1 99 ? -20.915 15.732 8.273 1.00 93.12 99 THR A CA 1
ATOM 783 C C . THR A 1 99 ? -20.164 16.953 8.782 1.00 93.12 99 THR A C 1
ATOM 785 O O . THR A 1 99 ? -18.959 17.074 8.540 1.00 93.12 99 THR A O 1
ATOM 788 N N . GLU A 1 100 ? -20.847 17.779 9.567 1.00 95.81 100 GLU A N 1
ATOM 789 C CA . GLU A 1 100 ? -20.270 18.844 10.386 1.00 95.81 100 GLU A CA 1
ATOM 790 C C . GLU A 1 100 ? -19.797 18.277 11.736 1.00 95.81 100 GLU A C 1
ATOM 792 O O . GLU A 1 100 ? -20.499 17.503 12.389 1.00 95.81 100 GLU A O 1
ATOM 797 N N . ILE A 1 101 ? -18.586 18.639 12.146 1.00 96.62 101 ILE A N 1
ATOM 798 C CA . ILE A 1 101 ? -17.879 18.092 13.302 1.00 96.62 101 ILE A CA 1
ATOM 799 C C . ILE A 1 101 ? -17.320 19.263 14.109 1.00 96.62 101 ILE A C 1
ATOM 801 O O . ILE A 1 101 ? -16.591 20.103 13.585 1.00 96.62 101 ILE A O 1
ATOM 805 N N . THR A 1 102 ? -17.622 19.325 15.401 1.00 96.50 102 THR A N 1
ATOM 806 C CA . THR A 1 102 ? -17.074 20.376 16.271 1.00 96.50 102 THR A CA 1
ATOM 807 C C . THR A 1 102 ? -15.592 20.137 16.575 1.00 96.50 102 THR A C 1
ATOM 809 O O . THR A 1 102 ? -15.115 18.999 16.570 1.00 96.50 102 THR A O 1
ATOM 812 N N . GLY A 1 103 ? -14.854 21.199 16.907 1.00 96.00 103 GLY A N 1
ATOM 813 C CA . GLY A 1 103 ? -13.445 21.115 17.310 1.00 96.00 103 GLY A CA 1
ATOM 814 C C . GLY A 1 103 ? -13.169 20.103 18.439 1.00 96.00 103 GLY A C 1
ATOM 815 O O . GLY A 1 103 ? -12.272 19.269 18.295 1.00 96.00 103 GLY A O 1
ATOM 816 N N . PRO A 1 104 ? -13.956 20.079 19.535 1.00 95.06 104 PRO A N 1
ATOM 817 C CA . PRO A 1 104 ? -13.829 19.046 20.562 1.00 95.06 104 PRO A CA 1
ATOM 818 C C . PRO A 1 104 ? -14.080 17.629 20.035 1.00 95.06 104 PRO A C 1
ATOM 820 O O . PRO A 1 104 ? -13.305 16.725 20.340 1.00 95.06 104 PRO A O 1
ATOM 823 N N . GLN A 1 105 ? -15.109 17.427 19.201 1.00 94.38 105 GLN A N 1
ATOM 824 C CA . GLN A 1 105 ? -15.388 16.111 18.620 1.00 94.38 105 GLN A CA 1
ATOM 825 C C . GLN A 1 105 ? -14.216 15.621 17.764 1.00 94.38 105 GLN A C 1
ATOM 827 O O . GLN A 1 105 ? -13.775 14.486 17.947 1.00 94.38 105 GLN A O 1
ATOM 832 N N . ILE A 1 106 ? -13.677 16.449 16.865 1.00 94.94 106 ILE A N 1
ATOM 833 C CA . ILE A 1 106 ? -12.594 16.017 15.970 1.00 94.94 106 ILE A CA 1
ATOM 834 C C . ILE A 1 106 ? -11.278 15.765 16.725 1.00 94.94 106 ILE A C 1
ATOM 836 O O . ILE A 1 106 ? -10.579 14.795 16.425 1.00 94.94 106 ILE A O 1
ATOM 840 N N . ALA A 1 107 ? -10.972 16.560 17.758 1.00 93.38 107 ALA A N 1
ATOM 841 C CA . ALA A 1 107 ? -9.798 16.349 18.605 1.00 93.38 107 ALA A CA 1
ATOM 842 C C . ALA A 1 107 ? -9.881 15.026 19.385 1.00 93.38 107 ALA A C 1
ATOM 844 O O . ALA A 1 107 ? -8.921 14.251 19.381 1.00 93.38 107 ALA A O 1
ATOM 845 N N . THR A 1 108 ? -11.037 14.721 19.991 1.00 90.81 108 THR A N 1
ATOM 846 C CA . THR A 1 108 ? -11.270 13.448 20.701 1.00 90.81 108 THR A CA 1
ATOM 847 C C . THR A 1 108 ? -11.138 12.243 19.766 1.00 90.81 108 THR A C 1
ATOM 849 O O . THR A 1 108 ? -10.549 11.227 20.136 1.00 90.81 108 THR A O 1
ATOM 852 N N . HIS A 1 109 ? -11.607 12.370 18.522 1.00 91.81 109 HIS A N 1
ATOM 853 C CA . HIS A 1 109 ? -11.540 11.311 17.508 1.00 91.81 109 HIS A CA 1
ATOM 854 C C . HIS A 1 109 ? -10.222 11.292 16.725 1.00 91.81 109 HIS A C 1
ATOM 856 O O . HIS A 1 109 ? -10.108 10.599 15.714 1.00 91.81 109 HIS A O 1
ATOM 862 N N . GLN A 1 110 ? -9.194 11.994 17.214 1.00 92.12 110 GLN A N 1
ATOM 863 C CA . GLN A 1 110 ? -7.836 11.941 16.665 1.00 92.12 110 GLN A CA 1
ATOM 864 C C . GLN A 1 110 ? -7.788 12.346 15.191 1.00 92.12 110 GLN A C 1
ATOM 866 O O . GLN A 1 110 ? -7.019 11.790 14.413 1.00 92.12 110 GLN A O 1
ATOM 871 N N . TRP A 1 111 ? -8.633 13.308 14.824 1.00 94.44 111 TRP A N 1
ATOM 872 C CA . TRP A 1 111 ? -8.803 13.798 13.462 1.00 94.44 111 TRP A CA 1
ATOM 873 C C . TRP A 1 111 ? -9.410 12.810 12.461 1.00 94.44 111 TRP A C 1
ATOM 875 O O . TRP A 1 111 ? -9.491 13.125 11.279 1.00 94.44 111 TRP A O 1
ATOM 885 N N . HIS A 1 112 ? -9.928 11.664 12.910 1.00 94.31 112 HIS A N 1
ATOM 886 C CA . HIS A 1 112 ? -10.812 10.848 12.081 1.00 94.31 112 HIS A CA 1
ATOM 887 C C . HIS A 1 112 ? -12.244 11.379 12.116 1.00 94.31 112 HIS A C 1
ATOM 889 O O . HIS A 1 112 ? -12.737 11.792 13.168 1.00 94.31 112 HIS A O 1
ATOM 895 N N . CYS A 1 113 ? -12.941 11.330 10.977 1.00 94.31 113 CYS A N 1
ATOM 896 C CA . CYS A 1 113 ? -14.361 11.683 10.929 1.00 94.31 113 CYS A CA 1
ATOM 897 C C . CYS A 1 113 ? -15.163 10.786 11.888 1.00 94.31 113 CYS A C 1
ATOM 899 O O . CYS A 1 113 ? -15.141 9.565 11.709 1.00 94.31 113 CYS A O 1
ATOM 901 N N . PRO A 1 114 ? -15.945 11.343 12.831 1.00 92.56 114 PRO A N 1
ATOM 902 C CA . PRO A 1 114 ? -16.710 10.514 13.750 1.00 92.56 114 PRO A CA 1
ATOM 903 C C . PRO A 1 114 ? -17.869 9.732 13.112 1.00 92.56 114 PRO A C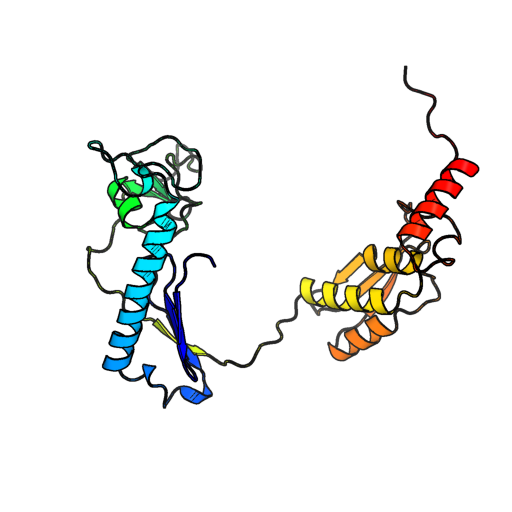 1
ATOM 905 O O . PRO A 1 114 ? -18.334 8.750 13.683 1.00 92.56 114 PRO A O 1
ATOM 908 N N . GLY A 1 115 ? -18.336 10.165 11.936 1.00 91.19 115 GLY A N 1
ATOM 909 C CA . GLY A 1 115 ? -19.442 9.533 11.216 1.00 91.19 115 GLY A CA 1
ATOM 910 C C . GLY A 1 115 ? -19.008 8.346 10.355 1.00 91.19 115 GLY A C 1
ATOM 911 O O . GLY A 1 115 ? -19.638 7.295 10.398 1.00 91.19 115 GLY A O 1
ATOM 912 N N . CYS A 1 116 ? -17.925 8.496 9.584 1.00 91.44 116 CYS A N 1
ATOM 913 C CA . CYS A 1 116 ? -17.481 7.478 8.618 1.00 91.44 116 CYS A CA 1
ATOM 914 C C . CYS A 1 116 ? -16.052 6.952 8.837 1.00 91.44 116 CYS A C 1
ATOM 916 O O . CYS A 1 116 ? -15.627 6.034 8.142 1.00 91.44 116 CYS A O 1
ATOM 918 N N . GLY A 1 117 ? -15.282 7.519 9.772 1.00 91.81 117 GLY A N 1
ATOM 919 C CA . GLY A 1 117 ? -13.898 7.110 10.038 1.00 91.81 117 GLY A CA 1
ATOM 920 C C . GLY A 1 117 ? -12.854 7.623 9.039 1.00 91.81 117 GLY A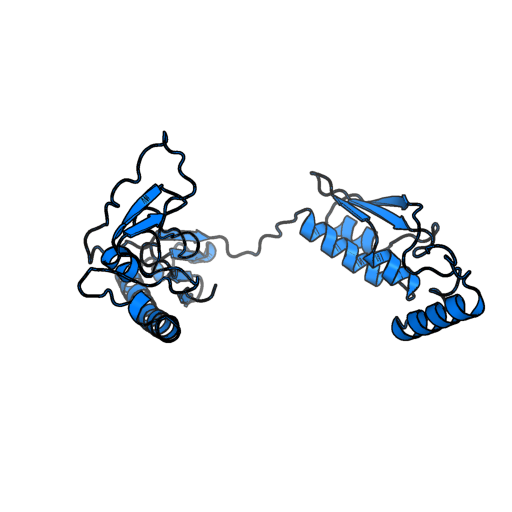 C 1
ATOM 921 O O . GLY A 1 117 ? -11.695 7.206 9.115 1.00 91.81 117 GLY A O 1
ATOM 922 N N . ALA A 1 118 ? -13.233 8.518 8.116 1.00 94.06 118 ALA A N 1
ATOM 923 C CA . ALA A 1 118 ? -12.322 9.105 7.132 1.00 94.06 118 ALA A CA 1
ATOM 924 C C . ALA A 1 118 ? -11.053 9.687 7.777 1.00 94.06 118 ALA A C 1
ATOM 926 O O . ALA A 1 118 ? -11.096 10.219 8.886 1.00 94.06 118 ALA A O 1
ATOM 927 N N . SER A 1 119 ? -9.932 9.572 7.059 1.00 93.12 119 SER A N 1
ATOM 928 C CA . SER A 1 119 ? -8.604 10.028 7.494 1.00 93.12 119 SER A CA 1
ATOM 929 C C . SER A 1 119 ? -8.548 11.551 7.700 1.00 93.12 119 SER A C 1
ATOM 931 O O . SER A 1 119 ? -9.225 12.260 6.948 1.00 93.12 119 SER A O 1
ATOM 933 N N . PRO A 1 120 ? -7.687 12.052 8.614 1.00 93.44 120 PRO A N 1
ATOM 934 C CA . PRO A 1 120 ? -7.435 13.480 8.831 1.00 93.44 120 PRO A CA 1
ATOM 935 C C . PRO A 1 120 ? -7.264 14.303 7.555 1.00 93.44 120 PRO A C 1
ATOM 937 O O . PRO A 1 120 ? -7.779 15.408 7.472 1.00 93.44 120 PRO A O 1
ATOM 940 N N . LEU A 1 121 ? -6.633 13.740 6.519 1.00 94.19 121 LEU A N 1
ATOM 941 C CA . LEU A 1 121 ? -6.420 14.417 5.231 1.00 94.19 121 LEU A CA 1
ATOM 942 C C . LEU A 1 121 ? -7.715 14.791 4.487 1.00 94.19 121 LEU A C 1
ATOM 944 O O . LEU A 1 121 ? -7.660 15.503 3.492 1.00 94.19 121 LEU A O 1
ATOM 948 N N . ASN A 1 122 ? -8.867 14.295 4.941 1.00 95.31 122 ASN A N 1
ATOM 949 C CA . ASN A 1 122 ? -10.178 14.542 4.346 1.00 95.31 122 ASN A CA 1
ATOM 950 C C . ASN A 1 122 ? -11.086 15.403 5.238 1.00 95.31 122 ASN A C 1
ATOM 952 O O . ASN A 1 122 ? -12.310 15.393 5.063 1.00 95.31 122 ASN A O 1
ATOM 956 N N . ILE A 1 123 ? -10.505 16.080 6.228 1.00 96.25 123 ILE A N 1
ATOM 957 C CA . ILE A 1 123 ? -11.211 16.926 7.184 1.00 96.25 123 ILE A CA 1
ATOM 958 C C . ILE A 1 123 ? -10.792 18.374 6.957 1.00 96.25 123 ILE A C 1
ATOM 960 O O . ILE A 1 123 ? -9.615 18.711 7.052 1.00 96.25 123 ILE A O 1
ATOM 964 N N . PHE A 1 124 ? -11.763 19.236 6.670 1.00 96.06 124 PHE A N 1
ATOM 965 C CA . PHE A 1 124 ? -11.509 20.610 6.237 1.00 96.06 124 PHE A CA 1
ATOM 966 C C . PHE A 1 124 ? -12.290 21.620 7.079 1.00 96.06 124 PHE A C 1
ATOM 968 O O . PHE A 1 124 ? -13.366 21.286 7.570 1.00 96.06 124 PHE A O 1
ATOM 975 N N . PRO A 1 125 ? -11.786 22.854 7.248 1.00 95.25 125 PRO A N 1
ATOM 976 C CA . PRO A 1 125 ? -12.487 23.893 8.002 1.00 95.25 125 PRO A CA 1
ATOM 977 C C . PRO A 1 125 ? -13.698 24.460 7.245 1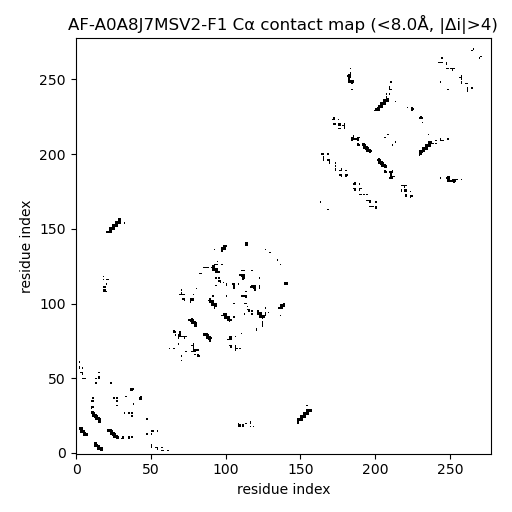.00 95.25 125 PRO A C 1
ATOM 979 O O . PRO A 1 125 ? -14.566 25.050 7.875 1.00 95.25 125 PRO A O 1
ATOM 982 N N . ASP A 1 126 ? -13.782 24.229 5.928 1.00 92.75 126 ASP A N 1
ATOM 983 C CA . ASP A 1 126 ? -14.880 24.637 5.051 1.00 92.75 126 ASP A CA 1
ATOM 984 C C . ASP A 1 126 ? -15.277 23.491 4.107 1.00 92.75 126 ASP A C 1
ATOM 986 O O . ASP A 1 126 ? -14.422 22.741 3.627 1.00 92.75 126 ASP A O 1
ATOM 990 N N . ALA A 1 127 ? -16.566 23.387 3.779 1.00 92.00 127 ALA A N 1
ATOM 991 C CA . ALA A 1 127 ? -17.097 22.404 2.832 1.00 92.00 127 ALA A CA 1
ATOM 992 C C . ALA A 1 127 ? -17.037 22.911 1.375 1.00 92.00 127 ALA A C 1
ATOM 994 O O . ALA A 1 127 ? -18.056 23.015 0.697 1.00 92.00 127 ALA A O 1
ATOM 995 N N . PHE A 1 128 ? -15.841 23.258 0.888 1.00 91.12 128 PHE A N 1
ATOM 996 C CA . PHE A 1 128 ? -15.636 23.909 -0.421 1.00 91.12 128 PHE A CA 1
ATOM 997 C C . PHE A 1 128 ? -16.108 23.087 -1.636 1.00 91.12 128 PHE A C 1
ATOM 999 O O . PHE A 1 128 ? -16.256 23.629 -2.730 1.00 91.12 128 PHE A O 1
ATOM 1006 N N . TRP A 1 129 ? -16.310 21.780 -1.462 1.00 91.62 129 TRP A N 1
ATOM 1007 C CA . TRP A 1 129 ? -16.829 20.878 -2.491 1.00 91.62 129 TRP A CA 1
ATOM 1008 C C . TRP A 1 129 ? -18.347 20.975 -2.669 1.00 91.62 129 TRP A C 1
ATOM 1010 O O . TRP A 1 129 ? -18.847 20.534 -3.702 1.00 91.62 129 TRP A O 1
ATOM 1020 N N . LEU A 1 130 ? -19.072 21.539 -1.696 1.00 87.50 130 LEU A N 1
ATOM 1021 C CA . LEU A 1 130 ? -20.522 21.667 -1.767 1.00 87.50 130 LEU A CA 1
ATOM 1022 C C . LEU A 1 130 ? -20.926 22.906 -2.559 1.00 87.50 130 LEU A C 1
ATOM 1024 O O . LEU A 1 130 ? -20.487 24.028 -2.289 1.00 87.50 130 LEU A O 1
ATOM 1028 N N . LYS A 1 131 ? -21.819 22.717 -3.529 1.00 83.19 131 LYS A N 1
ATOM 1029 C CA . LYS A 1 131 ? -22.421 23.835 -4.268 1.00 83.19 131 LYS A CA 1
ATOM 1030 C C . LYS A 1 131 ? -23.478 24.543 -3.408 1.00 83.19 131 LYS A C 1
ATOM 1032 O O . LYS A 1 131 ? -24.097 23.909 -2.558 1.00 83.19 131 LYS A O 1
ATOM 1037 N N . PRO A 1 132 ? -23.802 25.824 -3.680 1.00 73.25 132 PRO A N 1
ATOM 1038 C CA . PRO A 1 132 ? -24.788 26.588 -2.900 1.00 73.25 132 PRO A CA 1
ATOM 1039 C C . PRO A 1 132 ? -26.187 25.955 -2.776 1.00 73.25 132 PRO A C 1
ATOM 1041 O O . PRO A 1 132 ? -26.932 26.311 -1.866 1.00 73.25 132 PRO A O 1
ATOM 1044 N N . ASN A 1 133 ? -26.542 25.041 -3.685 1.00 73.56 133 ASN A N 1
ATOM 1045 C CA . ASN A 1 133 ? -27.846 24.374 -3.739 1.00 73.56 133 ASN A CA 1
ATOM 1046 C C . ASN A 1 133 ? -27.803 22.903 -3.283 1.00 73.56 133 ASN A C 1
ATOM 1048 O O . ASN A 1 133 ? -28.805 22.205 -3.424 1.00 73.56 133 ASN A O 1
ATOM 1052 N N . GLU A 1 134 ? -26.661 22.411 -2.802 1.00 77.44 134 GLU A N 1
ATOM 1053 C CA . GLU A 1 134 ? -26.536 21.048 -2.275 1.00 77.44 134 GLU A CA 1
ATOM 1054 C C . GLU A 1 134 ? -26.960 20.977 -0.802 1.00 77.44 134 GLU A C 1
ATOM 1056 O O . GLU A 1 134 ? -27.063 21.996 -0.109 1.00 77.44 134 GLU A O 1
ATOM 1061 N N . GLU A 1 135 ? -27.264 19.763 -0.331 1.00 75.50 135 GLU A N 1
ATOM 1062 C CA . GLU A 1 135 ? -27.653 19.533 1.059 1.00 75.50 135 GLU A CA 1
ATOM 1063 C C . GLU A 1 135 ? -26.576 20.056 2.012 1.00 75.50 135 GLU A C 1
ATOM 1065 O O . GLU A 1 135 ? -25.382 19.789 1.857 1.00 75.50 135 GLU A O 1
ATOM 1070 N N . LYS A 1 136 ? -27.013 20.832 3.007 1.00 79.88 136 LYS A N 1
ATOM 1071 C CA . LYS A 1 136 ? -26.108 21.406 3.999 1.00 79.88 136 LYS A CA 1
ATOM 1072 C C . LYS A 1 136 ? -25.495 20.299 4.855 1.00 79.88 136 LYS A C 1
ATOM 1074 O O . LYS A 1 136 ? -26.202 19.340 5.177 1.00 79.88 136 LYS A O 1
ATOM 1079 N N . PRO A 1 137 ? -24.236 20.467 5.295 1.00 86.00 137 PRO A N 1
ATOM 1080 C CA . PRO A 1 137 ? -23.638 19.555 6.247 1.00 86.00 137 PRO A CA 1
ATOM 1081 C C . PRO A 1 137 ? -24.515 19.356 7.479 1.00 86.00 137 PRO A C 1
ATOM 1083 O O . PRO A 1 137 ? -25.062 20.314 8.030 1.00 86.00 137 PRO A O 1
ATOM 1086 N N . VAL A 1 138 ? -24.658 18.102 7.899 1.00 87.31 138 VAL A N 1
ATOM 1087 C CA . VAL A 1 138 ? -25.462 17.736 9.070 1.00 87.31 138 VAL A CA 1
ATOM 1088 C C . VAL A 1 138 ? -24.525 17.483 10.252 1.00 87.31 138 VAL A C 1
ATOM 1090 O O . VAL A 1 138 ? -23.497 16.824 10.060 1.00 87.31 138 VAL A O 1
ATOM 1093 N N . PRO A 1 139 ? -24.853 17.954 11.470 1.00 92.19 139 PRO A N 1
ATOM 1094 C CA . PRO A 1 139 ? -24.067 17.650 12.659 1.00 92.19 139 PRO A CA 1
ATOM 1095 C C . PRO A 1 139 ? -23.863 16.146 12.838 1.00 92.19 139 PRO A C 1
ATOM 1097 O O . PRO A 1 139 ? -24.811 15.358 12.779 1.00 92.19 139 PRO A O 1
ATOM 1100 N N . VAL A 1 140 ? -22.613 15.747 13.065 1.00 90.44 140 VAL A N 1
ATOM 1101 C CA . VAL A 1 140 ? -22.251 14.344 13.233 1.00 90.44 140 VAL A CA 1
ATOM 1102 C C . VAL A 1 140 ? -22.906 13.763 14.486 1.00 90.44 140 VAL A C 1
ATOM 1104 O O . VAL A 1 140 ? -22.822 14.325 15.581 1.00 90.44 140 VAL A O 1
ATOM 1107 N N . GLN A 1 141 ? -23.534 12.598 14.338 1.00 82.94 141 GLN A N 1
ATOM 1108 C CA . GLN A 1 141 ? -23.980 11.805 15.477 1.00 82.94 141 GLN A CA 1
ATOM 1109 C C . GLN A 1 141 ? -22.826 10.915 15.932 1.00 82.94 141 GLN A C 1
ATOM 1111 O O . GLN A 1 141 ? -22.450 9.963 15.252 1.00 82.94 141 GLN A O 1
ATOM 1116 N N . THR A 1 142 ? -22.233 11.246 17.075 1.00 71.00 142 THR A N 1
ATOM 1117 C CA . THR A 1 142 ? -21.175 10.434 17.679 1.00 71.00 142 THR A CA 1
ATOM 1118 C C . THR A 1 142 ? -21.776 9.323 18.530 1.00 71.00 142 THR A C 1
ATOM 1120 O O . THR A 1 142 ? -22.784 9.527 19.210 1.00 71.00 142 THR A O 1
ATOM 1123 N N . ARG A 1 143 ? -21.129 8.153 18.551 1.00 67.50 143 ARG A N 1
ATOM 1124 C CA . ARG A 1 143 ? -21.412 7.132 19.572 1.00 67.50 143 ARG A CA 1
ATOM 1125 C C . ARG A 1 143 ? -21.105 7.692 20.966 1.00 67.50 143 ARG A C 1
ATOM 1127 O O . ARG A 1 143 ? -20.288 8.603 21.101 1.00 67.50 143 ARG A O 1
ATOM 1134 N N . ALA A 1 144 ? -21.766 7.154 21.990 1.00 59.59 144 ALA A N 1
ATOM 1135 C CA . ALA A 1 144 ? -21.497 7.542 23.370 1.00 59.59 144 ALA A CA 1
ATOM 1136 C C . ALA A 1 144 ? -20.041 7.215 23.750 1.00 59.59 144 ALA A C 1
ATOM 1138 O O . ALA A 1 144 ? -19.521 6.153 23.392 1.00 59.59 144 ALA A O 1
ATOM 1139 N N . GLU A 1 145 ? -19.388 8.125 24.477 1.00 56.66 145 GLU A N 1
ATOM 1140 C CA . GLU A 1 145 ? -18.037 7.904 24.996 1.00 56.66 145 GLU A CA 1
ATOM 1141 C C . GLU A 1 145 ? -18.003 6.642 25.873 1.00 56.66 145 GLU A C 1
ATOM 1143 O O . GLU A 1 145 ? -18.837 6.462 26.759 1.00 56.66 145 GLU A O 1
ATOM 1148 N N . GLY A 1 146 ? -17.038 5.754 25.616 1.00 56.84 146 GLY A N 1
ATOM 1149 C CA . GLY A 1 146 ? -16.830 4.537 26.408 1.00 56.84 146 GLY A CA 1
ATOM 1150 C C . GLY A 1 146 ? -17.585 3.291 25.937 1.00 56.84 146 GLY A C 1
ATOM 1151 O O . GLY A 1 146 ? -17.445 2.245 26.566 1.00 56.84 146 GLY A O 1
ATOM 1152 N N . GLN A 1 147 ? -18.340 3.347 24.835 1.00 64.31 147 GLN A N 1
ATOM 1153 C CA . GLN A 1 147 ? -18.906 2.132 24.246 1.00 64.31 147 GLN A CA 1
ATOM 1154 C C . GLN A 1 147 ? -17.788 1.281 23.626 1.00 64.31 147 GLN A C 1
ATOM 1156 O O . GLN A 1 147 ? -17.171 1.676 22.634 1.00 64.31 147 GLN A O 1
ATOM 1161 N N . GLU A 1 148 ? -17.516 0.112 24.209 1.00 71.12 148 GLU A N 1
ATOM 1162 C CA . GLU A 1 148 ? -16.542 -0.817 23.643 1.00 71.12 148 GLU A CA 1
ATOM 1163 C C . GLU A 1 148 ? -17.015 -1.336 22.283 1.00 71.12 148 GLU A C 1
ATOM 1165 O O . GLU A 1 148 ? -18.157 -1.766 22.116 1.00 71.12 148 GLU A O 1
ATOM 1170 N N . ILE A 1 149 ? -16.120 -1.277 21.298 1.00 84.12 149 ILE A N 1
ATOM 1171 C CA . ILE A 1 149 ? -16.359 -1.842 19.975 1.00 84.12 149 ILE A CA 1
ATOM 1172 C C . ILE A 1 149 ? -15.933 -3.305 20.024 1.00 84.12 149 ILE A C 1
ATOM 1174 O O . ILE A 1 149 ? -14.762 -3.598 20.283 1.00 84.12 149 ILE A O 1
ATOM 1178 N N . GLU A 1 150 ? -16.883 -4.206 19.785 1.00 90.31 150 GLU A N 1
ATOM 1179 C CA . GLU A 1 150 ? -16.601 -5.637 19.731 1.00 90.31 150 GLU A CA 1
ATOM 1180 C C . GLU A 1 150 ? -15.588 -5.953 18.617 1.00 90.31 150 GLU A C 1
ATOM 1182 O O . GLU A 1 150 ? -15.684 -5.38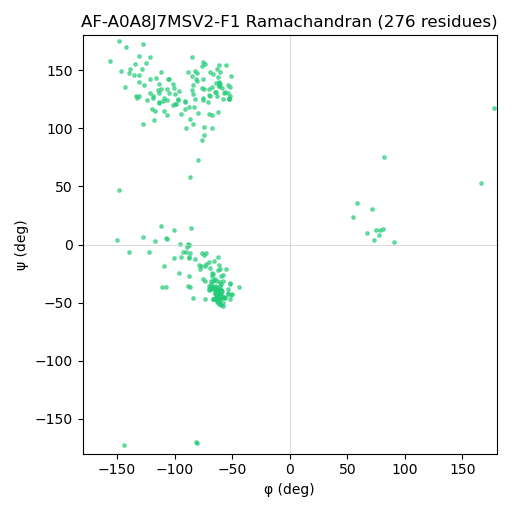6 17.521 1.00 90.31 150 GLU A O 1
ATOM 1187 N N . PRO A 1 151 ? -14.610 -6.842 18.873 1.00 94.00 151 PRO A N 1
ATOM 1188 C CA . PRO A 1 151 ? -13.690 -7.300 17.845 1.00 94.00 151 PRO A CA 1
ATOM 1189 C C . PRO A 1 151 ? -14.414 -8.013 16.699 1.00 94.00 151 PRO A C 1
ATOM 1191 O O . PRO A 1 151 ? -15.313 -8.822 16.920 1.00 94.00 151 PRO A O 1
ATOM 1194 N N . VAL A 1 152 ? -13.971 -7.761 15.470 1.00 96.19 152 VAL A N 1
ATOM 1195 C CA . VAL A 1 152 ? -14.408 -8.503 14.284 1.00 96.19 152 VAL A CA 1
ATOM 1196 C C . VAL A 1 152 ? -13.461 -9.675 14.082 1.00 96.19 152 VAL A C 1
ATOM 1198 O O . VAL A 1 152 ? -12.275 -9.463 13.836 1.00 96.19 152 VAL A O 1
ATOM 1201 N N . ILE A 1 153 ? -13.988 -10.896 14.174 1.00 95.88 153 ILE A N 1
ATOM 1202 C CA . ILE A 1 153 ? -13.215 -12.131 14.016 1.00 95.88 153 ILE A CA 1
ATOM 1203 C C . ILE A 1 153 ? -13.418 -12.688 12.604 1.00 95.88 153 ILE A C 1
ATOM 1205 O O . ILE A 1 153 ? -14.555 -12.862 12.160 1.00 95.88 153 ILE A O 1
ATOM 1209 N N . SER A 1 154 ? -12.327 -12.993 11.907 1.00 96.25 154 SER A N 1
ATOM 1210 C CA . SER A 1 154 ? -12.328 -13.627 10.589 1.00 96.25 154 SER A CA 1
ATOM 1211 C C . SER A 1 154 ? -11.374 -14.820 10.537 1.00 96.25 154 SER A C 1
ATOM 1213 O O . SER A 1 154 ? -10.319 -14.832 11.168 1.00 96.25 154 SER A O 1
ATOM 1215 N N . ILE A 1 155 ? -11.751 -15.837 9.761 1.00 96.06 155 ILE A N 1
ATOM 1216 C CA . ILE A 1 155 ? -10.882 -16.971 9.435 1.00 96.06 155 ILE A CA 1
ATOM 1217 C C . ILE A 1 155 ? -10.259 -16.698 8.065 1.00 96.06 155 ILE A C 1
ATOM 1219 O O . ILE A 1 155 ? -10.989 -16.456 7.101 1.00 96.06 155 ILE A O 1
ATOM 1223 N N . VAL A 1 156 ? -8.930 -16.724 7.975 1.00 93.31 156 VAL A N 1
ATOM 1224 C CA . VAL A 1 156 ? -8.170 -16.360 6.769 1.00 93.31 156 VAL A CA 1
ATOM 1225 C C . VAL A 1 156 ? -7.305 -17.523 6.292 1.00 93.31 156 VAL A C 1
ATOM 1227 O O . VAL A 1 156 ? -6.747 -18.256 7.098 1.00 93.31 156 VAL A O 1
ATOM 1230 N N . ASP A 1 157 ? -7.176 -17.723 4.981 1.00 90.19 157 ASP A N 1
ATOM 1231 C CA . ASP A 1 157 ? -6.165 -18.641 4.441 1.00 90.19 157 ASP A CA 1
ATOM 1232 C C . ASP A 1 157 ? -4.809 -17.915 4.437 1.00 90.19 157 ASP A C 1
ATOM 1234 O O . ASP A 1 157 ? -4.667 -16.936 3.698 1.00 90.19 157 ASP A O 1
ATOM 1238 N N . PRO A 1 158 ? -3.821 -18.340 5.249 1.00 82.75 158 PRO A N 1
ATOM 1239 C CA . PRO A 1 158 ? -2.551 -17.628 5.368 1.00 82.75 158 PRO A CA 1
ATOM 1240 C C . PRO A 1 158 ? -1.621 -17.865 4.174 1.00 82.75 158 PRO A C 1
ATOM 1242 O O . PRO A 1 158 ? -0.550 -17.259 4.102 1.00 82.75 158 PRO A O 1
ATOM 1245 N N . ARG A 1 159 ? -1.971 -18.772 3.248 1.00 84.62 159 ARG A N 1
ATOM 1246 C CA . ARG A 1 159 ? -1.128 -19.058 2.086 1.00 84.62 159 ARG A CA 1
ATOM 1247 C C . ARG A 1 159 ? -1.018 -17.801 1.217 1.00 84.62 159 ARG A C 1
ATOM 1249 O O . ARG A 1 159 ? -2.052 -17.248 0.833 1.00 84.62 159 ARG A O 1
ATOM 1256 N N . PRO A 1 160 ? 0.206 -17.357 0.868 1.00 78.94 160 PRO A N 1
ATOM 1257 C CA . PRO A 1 160 ? 0.388 -16.248 -0.056 1.00 78.94 160 PRO A CA 1
ATOM 1258 C C . PRO A 1 160 ? -0.393 -16.513 -1.342 1.00 78.94 160 PRO A C 1
ATOM 1260 O O . PRO A 1 160 ? -0.249 -17.570 -1.958 1.00 78.94 160 PRO A O 1
ATOM 1263 N N . ARG A 1 161 ? -1.241 -15.564 -1.739 1.00 77.56 161 ARG A N 1
ATOM 1264 C CA . ARG A 1 161 ? -1.937 -15.625 -3.024 1.00 77.56 161 ARG A CA 1
ATOM 1265 C C . ARG A 1 161 ? -1.072 -14.915 -4.051 1.00 77.56 161 ARG A C 1
ATOM 1267 O O . ARG A 1 161 ? -0.747 -13.742 -3.871 1.00 77.56 161 ARG A O 1
ATOM 1274 N N . LEU A 1 162 ? -0.707 -15.626 -5.114 1.00 79.62 162 LEU A N 1
ATOM 1275 C CA . LEU A 1 162 ? -0.140 -14.994 -6.295 1.00 79.62 162 LEU A CA 1
ATOM 1276 C C . LEU A 1 162 ? -1.287 -14.302 -7.037 1.00 79.62 162 LEU A C 1
ATOM 1278 O O . LEU A 1 162 ? -2.040 -14.925 -7.775 1.00 79.62 162 LEU A O 1
ATOM 1282 N N . ASP A 1 163 ? -1.463 -13.023 -6.742 1.00 83.62 163 ASP A N 1
ATOM 1283 C CA . ASP A 1 163 ? -2.369 -12.140 -7.465 1.00 83.62 163 ASP A CA 1
ATOM 1284 C C . ASP A 1 163 ? -1.571 -11.506 -8.604 1.00 83.62 163 ASP A C 1
ATOM 1286 O O . ASP A 1 163 ? -0.766 -10.611 -8.345 1.00 83.62 163 ASP A O 1
ATOM 1290 N N . LEU A 1 164 ? -1.704 -12.018 -9.827 1.00 87.88 164 LEU A N 1
ATOM 1291 C CA . LEU A 1 164 ? -1.087 -11.412 -11.006 1.00 87.88 164 LEU A CA 1
ATOM 1292 C C . LEU A 1 164 ? -1.993 -10.299 -11.526 1.00 87.88 164 LEU A C 1
ATOM 1294 O O . LEU A 1 164 ? -3.209 -10.442 -11.587 1.00 87.88 164 LEU A O 1
ATOM 1298 N N . ASN A 1 165 ? -1.384 -9.179 -11.888 1.00 92.69 165 ASN A N 1
ATOM 1299 C CA . ASN A 1 165 ? -2.051 -8.079 -12.565 1.00 92.69 165 ASN A CA 1
ATOM 1300 C C . ASN A 1 165 ? -1.097 -7.482 -13.604 1.00 92.69 165 ASN A C 1
ATOM 1302 O O . ASN A 1 165 ? 0.096 -7.803 -13.606 1.00 92.69 165 ASN A O 1
ATOM 1306 N N . LYS A 1 166 ? -1.623 -6.595 -14.451 1.00 95.62 166 LYS A N 1
ATOM 1307 C CA . LYS A 1 166 ? -0.877 -5.962 -15.547 1.00 95.62 166 LYS A CA 1
ATOM 1308 C C . LYS A 1 166 ? 0.445 -5.343 -15.085 1.00 95.62 166 LYS A C 1
ATOM 1310 O O . LYS A 1 166 ? 1.474 -5.575 -15.714 1.00 95.62 166 LYS A O 1
ATOM 1315 N N . ASP A 1 167 ? 0.449 -4.651 -13.945 1.00 93.81 167 ASP A N 1
ATOM 1316 C CA . ASP A 1 167 ? 1.655 -4.021 -13.392 1.00 93.81 167 ASP A CA 1
ATOM 1317 C C . ASP A 1 167 ? 2.707 -5.061 -12.979 1.00 93.81 167 ASP A C 1
ATOM 1319 O O . ASP A 1 167 ? 3.884 -4.945 -13.319 1.00 93.81 167 ASP A O 1
ATOM 1323 N N . LYS A 1 168 ? 2.294 -6.110 -12.259 1.00 94.19 168 LYS A N 1
ATOM 1324 C CA . LYS A 1 168 ? 3.190 -7.178 -11.789 1.00 94.19 168 LYS A CA 1
ATOM 1325 C C . LYS A 1 168 ? 3.780 -7.968 -12.956 1.00 94.19 168 LYS A C 1
ATOM 1327 O O . LYS A 1 168 ? 4.976 -8.248 -12.934 1.00 94.19 168 LYS A O 1
ATOM 1332 N N . VAL A 1 169 ? 2.969 -8.286 -13.968 1.00 95.81 169 VAL A N 1
ATOM 1333 C CA . VAL A 1 169 ? 3.423 -8.953 -15.201 1.00 95.81 169 VAL A CA 1
ATOM 1334 C C . VAL A 1 169 ? 4.417 -8.061 -15.939 1.00 95.81 169 VAL A C 1
ATOM 1336 O O . VAL A 1 169 ? 5.536 -8.488 -16.208 1.00 95.81 169 VAL A O 1
ATOM 1339 N N . THR A 1 170 ? 4.074 -6.787 -16.145 1.00 97.12 170 THR A N 1
ATOM 1340 C CA . THR A 1 170 ? 4.956 -5.792 -16.773 1.00 97.12 170 THR A CA 1
ATOM 1341 C C . THR A 1 170 ? 6.315 -5.702 -16.075 1.00 97.12 170 THR A C 1
ATOM 1343 O O . THR A 1 170 ? 7.353 -5.620 -16.732 1.00 97.12 170 THR A O 1
ATOM 1346 N N . HIS A 1 171 ? 6.336 -5.722 -14.740 1.00 96.25 171 HIS A N 1
ATOM 1347 C CA . HIS A 1 171 ? 7.581 -5.703 -13.977 1.00 96.25 171 HIS A CA 1
ATOM 1348 C C . HIS A 1 171 ? 8.407 -6.975 -14.161 1.00 96.25 171 HIS A C 1
ATOM 1350 O O . HIS A 1 171 ? 9.604 -6.864 -14.411 1.00 96.25 171 HIS A O 1
ATOM 1356 N N . LEU A 1 172 ? 7.790 -8.156 -14.066 1.00 96.06 172 LEU A N 1
ATOM 1357 C CA . LEU A 1 172 ? 8.490 -9.430 -14.248 1.00 96.06 172 LEU A CA 1
ATOM 1358 C C . LEU A 1 172 ? 9.084 -9.551 -15.654 1.00 96.06 172 LEU A C 1
ATOM 1360 O O . LEU A 1 17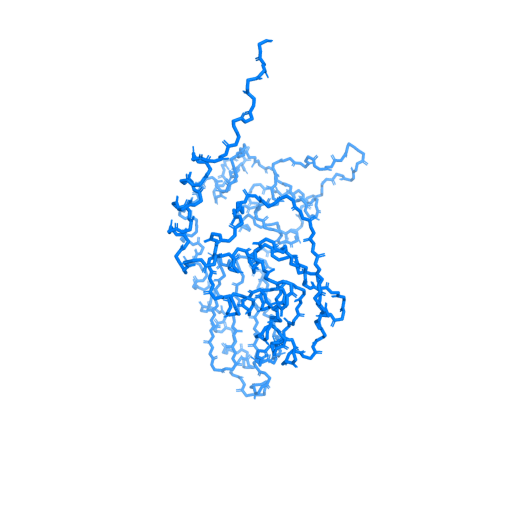2 ? 10.266 -9.865 -15.781 1.00 96.06 172 LEU A O 1
ATOM 1364 N N . ILE A 1 173 ? 8.304 -9.219 -16.686 1.00 97.62 173 ILE A N 1
ATOM 1365 C CA . ILE A 1 173 ? 8.777 -9.219 -18.073 1.00 97.62 173 ILE A CA 1
ATOM 1366 C C . ILE A 1 173 ? 9.918 -8.217 -18.249 1.00 97.62 173 ILE A C 1
ATOM 1368 O O . ILE A 1 173 ? 10.970 -8.586 -18.757 1.00 97.62 173 ILE A O 1
ATOM 1372 N N . ARG A 1 174 ? 9.793 -6.975 -17.760 1.00 97.94 174 ARG A N 1
ATOM 1373 C CA . ARG A 1 174 ? 10.882 -5.988 -17.876 1.00 97.94 174 ARG A CA 1
ATOM 1374 C C . ARG A 1 174 ? 12.158 -6.429 -17.156 1.00 97.94 174 ARG A C 1
ATOM 1376 O O . ARG A 1 174 ? 13.250 -6.187 -17.660 1.00 97.94 174 ARG A O 1
ATOM 1383 N N . THR A 1 175 ? 12.045 -7.068 -15.992 1.00 97.88 175 THR A N 1
ATOM 1384 C CA . THR A 1 175 ? 13.203 -7.651 -15.302 1.00 97.88 175 THR A CA 1
ATOM 1385 C C . THR A 1 175 ? 13.861 -8.734 -16.153 1.00 97.88 175 THR A C 1
ATOM 1387 O O . THR A 1 175 ? 15.076 -8.691 -16.320 1.00 97.88 175 THR A O 1
ATOM 1390 N N . ALA A 1 176 ? 13.078 -9.624 -16.762 1.00 97.75 176 ALA A N 1
ATOM 1391 C CA . ALA A 1 176 ? 13.592 -10.646 -17.668 1.00 97.75 176 ALA A CA 1
ATOM 1392 C C . ALA A 1 176 ? 14.278 -10.044 -18.913 1.00 97.75 176 ALA A C 1
ATOM 1394 O O . ALA A 1 176 ? 15.360 -10.481 -19.291 1.00 97.75 176 ALA A O 1
ATOM 1395 N N . LEU A 1 177 ? 13.736 -8.960 -19.482 1.00 97.69 177 LEU A N 1
ATOM 1396 C CA . LEU A 1 177 ? 14.385 -8.225 -20.578 1.00 97.69 177 LEU A CA 1
ATOM 1397 C C . LEU A 1 177 ? 15.752 -7.649 -20.177 1.00 97.69 177 LEU A C 1
ATOM 1399 O O . LEU A 1 177 ? 16.675 -7.604 -20.992 1.00 97.69 177 LEU A O 1
ATOM 1403 N N . PHE A 1 178 ? 15.905 -7.201 -18.925 1.00 97.25 178 PHE A N 1
ATOM 1404 C CA . PHE A 1 178 ? 17.205 -6.763 -18.414 1.00 97.25 178 PHE A CA 1
ATOM 1405 C C . PHE A 1 178 ? 18.201 -7.916 -18.265 1.00 97.25 178 PHE A C 1
ATOM 1407 O O . PHE A 1 178 ? 19.398 -7.675 -18.415 1.00 97.25 178 PHE A O 1
ATOM 1414 N N . GLU A 1 179 ? 17.734 -9.132 -17.976 1.00 96.75 179 GLU A N 1
ATOM 1415 C CA . GLU A 1 179 ? 18.579 -10.333 -17.939 1.00 96.75 179 GLU A CA 1
ATOM 1416 C C . GLU A 1 179 ? 19.035 -10.740 -19.343 1.00 96.75 179 GLU A C 1
ATOM 1418 O O . GLU A 1 179 ? 20.200 -11.088 -19.534 1.00 96.75 179 GLU A O 1
ATOM 1423 N N . ASP A 1 180 ? 18.159 -10.600 -20.339 1.00 96.06 180 ASP A N 1
ATOM 1424 C CA . ASP A 1 180 ? 18.497 -10.854 -21.738 1.00 96.06 180 ASP A CA 1
ATOM 1425 C C . ASP A 1 180 ? 19.506 -9.829 -22.295 1.00 96.06 180 ASP A C 1
ATOM 1427 O O . ASP A 1 180 ? 20.221 -10.119 -23.255 1.00 96.06 180 ASP A O 1
ATOM 1431 N N . ALA A 1 181 ? 19.591 -8.617 -21.740 1.00 95.12 181 ALA A N 1
ATOM 1432 C CA . ALA A 1 181 ? 20.456 -7.549 -22.239 1.00 95.12 181 ALA A CA 1
ATOM 1433 C C . ALA A 1 181 ? 21.959 -7.799 -21.987 1.00 95.12 181 ALA A C 1
ATOM 1435 O O . ALA A 1 181 ? 22.435 -7.879 -20.856 1.00 95.12 181 ALA A O 1
ATOM 1436 N N . THR A 1 182 ? 22.755 -7.801 -23.057 1.00 93.62 182 THR A N 1
ATOM 1437 C CA . THR A 1 182 ? 24.192 -8.130 -23.036 1.00 93.62 182 THR A CA 1
ATOM 1438 C C . THR A 1 182 ? 25.116 -6.910 -23.049 1.00 93.62 182 THR A C 1
ATOM 1440 O O . THR A 1 182 ? 26.322 -7.035 -22.812 1.00 93.62 182 THR A O 1
ATOM 1443 N N . ASN A 1 183 ? 24.570 -5.722 -23.322 1.00 91.88 183 ASN A N 1
ATOM 1444 C CA . ASN A 1 183 ? 25.307 -4.468 -23.465 1.00 91.88 183 ASN A CA 1
ATOM 1445 C C . ASN A 1 183 ? 24.471 -3.257 -23.013 1.00 91.88 183 ASN A C 1
ATOM 1447 O O . ASN A 1 183 ? 23.310 -3.384 -22.619 1.00 91.88 183 ASN A O 1
ATOM 1451 N N . ALA A 1 184 ? 25.085 -2.072 -23.002 1.00 90.31 184 ALA A N 1
ATOM 1452 C CA . ALA A 1 184 ? 24.425 -0.852 -22.549 1.00 90.31 184 ALA A CA 1
ATOM 1453 C C . ALA A 1 184 ? 23.240 -0.441 -23.441 1.00 90.31 184 ALA A C 1
ATOM 1455 O O . ALA A 1 184 ? 22.238 0.020 -22.894 1.00 90.31 184 ALA A O 1
ATOM 1456 N N . SER A 1 185 ? 23.325 -0.660 -24.762 1.00 89.38 185 SER A N 1
ATOM 1457 C CA . SER A 1 185 ? 22.210 -0.413 -25.696 1.00 89.38 185 SER A CA 1
ATOM 1458 C C . SER A 1 185 ? 20.999 -1.255 -25.331 1.00 89.38 185 SER A C 1
ATOM 1460 O O . SER A 1 185 ? 19.918 -0.728 -25.106 1.00 89.38 185 SER A O 1
ATOM 1462 N N . GLU A 1 186 ? 21.194 -2.562 -25.184 1.00 92.50 186 GLU A N 1
ATOM 1463 C CA . GLU A 1 186 ? 20.099 -3.499 -24.937 1.00 92.50 186 GLU A CA 1
ATOM 1464 C C . GLU A 1 186 ? 19.438 -3.258 -23.581 1.00 92.50 186 GLU A C 1
ATOM 1466 O O . GLU A 1 186 ? 18.234 -3.443 -23.453 1.00 92.50 186 GLU A O 1
ATOM 1471 N N . ARG A 1 187 ? 20.177 -2.769 -22.575 1.00 92.44 187 ARG A N 1
ATOM 1472 C CA . ARG A 1 187 ? 19.568 -2.355 -21.301 1.00 92.44 187 ARG A CA 1
ATOM 1473 C C . ARG A 1 187 ? 18.727 -1.091 -21.439 1.00 92.44 187 ARG A C 1
ATOM 1475 O O . ARG A 1 187 ? 17.704 -0.983 -20.770 1.00 92.44 187 ARG A O 1
ATOM 1482 N N . LEU A 1 188 ? 19.131 -0.141 -22.286 1.00 90.00 188 LEU A N 1
ATOM 1483 C CA . LEU A 1 188 ? 18.264 0.987 -22.641 1.00 90.00 188 LEU A CA 1
ATOM 1484 C C . LEU A 1 188 ? 17.029 0.487 -23.397 1.00 90.00 188 LEU A C 1
ATOM 1486 O O . LEU A 1 188 ? 15.929 0.923 -23.081 1.00 90.00 188 LEU A O 1
ATOM 1490 N N . GLY A 1 189 ? 17.198 -0.491 -24.290 1.00 91.38 189 GLY A N 1
ATOM 1491 C CA . GLY A 1 189 ? 16.114 -1.171 -24.999 1.00 91.38 189 GLY A CA 1
ATOM 1492 C C . GLY A 1 189 ? 15.117 -1.821 -24.044 1.00 91.38 189 GLY A C 1
ATOM 1493 O O . GLY A 1 189 ? 13.943 -1.491 -24.087 1.00 91.38 189 GLY A O 1
ATOM 1494 N N . ALA A 1 190 ? 15.579 -2.650 -23.109 1.00 94.69 190 ALA A N 1
ATOM 1495 C CA . ALA A 1 190 ? 14.747 -3.269 -22.075 1.00 94.69 190 ALA A CA 1
ATOM 1496 C C . ALA A 1 190 ? 14.045 -2.232 -21.177 1.00 94.69 190 ALA A C 1
ATOM 1498 O O . ALA A 1 190 ? 12.882 -2.393 -20.805 1.00 94.69 190 ALA A O 1
ATOM 1499 N N . SER A 1 191 ? 14.744 -1.146 -20.832 1.00 93.12 191 SER A N 1
ATOM 1500 C CA . SER A 1 191 ? 14.188 -0.070 -20.008 1.00 93.12 191 SER A CA 1
ATOM 1501 C C . SER A 1 191 ? 13.095 0.720 -20.724 1.00 93.12 191 SER A C 1
ATOM 1503 O O . SER A 1 191 ? 12.148 1.149 -20.067 1.00 93.12 191 SER A O 1
ATOM 1505 N N . LEU A 1 192 ? 13.264 0.965 -22.024 1.00 91.06 192 LEU A N 1
ATOM 1506 C CA . LEU A 1 192 ? 12.373 1.782 -22.849 1.00 91.06 192 LEU A CA 1
ATOM 1507 C C . LEU A 1 192 ? 11.319 0.957 -23.588 1.00 91.06 192 LEU A C 1
ATOM 1509 O O . LEU A 1 192 ? 10.394 1.551 -24.129 1.00 91.06 192 LEU A O 1
ATOM 1513 N N . ALA A 1 193 ? 11.442 -0.373 -23.594 1.00 93.12 193 ALA A N 1
ATOM 1514 C CA . ALA A 1 193 ? 10.472 -1.263 -24.207 1.00 93.12 193 ALA A CA 1
ATOM 1515 C C . ALA A 1 193 ? 9.071 -0.958 -23.671 1.00 93.12 193 ALA A C 1
ATOM 1517 O O . ALA A 1 193 ? 8.825 -0.960 -22.449 1.00 93.12 193 ALA A O 1
ATOM 1518 N N . GLU A 1 194 ? 8.164 -0.696 -24.605 1.00 94.19 194 GLU A N 1
ATOM 1519 C CA . GLU A 1 194 ? 6.748 -0.584 -24.308 1.00 94.19 194 GLU A CA 1
ATOM 1520 C C . GLU A 1 194 ? 6.219 -1.999 -24.099 1.00 94.19 194 GLU A C 1
ATOM 1522 O O . GLU A 1 194 ? 6.423 -2.885 -24.924 1.00 94.19 194 GLU A O 1
ATOM 1527 N N . ILE A 1 195 ? 5.607 -2.222 -22.938 1.00 96.50 195 ILE A N 1
ATOM 1528 C CA . ILE A 1 195 ? 5.045 -3.515 -22.563 1.00 96.50 195 ILE A 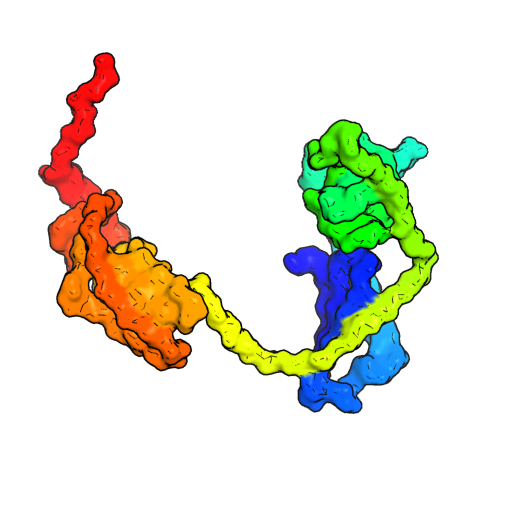CA 1
ATOM 1529 C C . ILE A 1 195 ? 3.558 -3.279 -22.380 1.00 96.50 195 ILE A C 1
ATOM 1531 O O . ILE A 1 195 ? 3.144 -2.629 -21.415 1.00 96.50 195 ILE A O 1
ATOM 1535 N N . TRP A 1 196 ? 2.775 -3.769 -23.330 1.00 96.50 196 TRP A N 1
ATOM 1536 C CA . TRP A 1 196 ? 1.328 -3.755 -23.249 1.00 96.50 196 TRP A CA 1
ATOM 1537 C C . TRP A 1 196 ? 0.847 -5.103 -22.722 1.00 96.50 196 TRP A C 1
ATOM 1539 O O . TRP A 1 196 ? 1.314 -6.145 -23.172 1.00 96.50 196 TRP A O 1
ATOM 1549 N N . VAL A 1 197 ? -0.053 -5.068 -21.739 1.00 96.75 197 VAL A N 1
ATOM 1550 C CA . VAL A 1 197 ? -0.631 -6.265 -21.121 1.00 96.75 197 VAL A CA 1
ATOM 1551 C C . VAL A 1 197 ? -2.146 -6.192 -21.242 1.00 96.75 197 VAL A C 1
ATOM 1553 O O . VAL A 1 197 ? -2.775 -5.215 -20.803 1.00 96.75 197 VAL A O 1
ATOM 1556 N N . ASP A 1 198 ? -2.740 -7.215 -21.838 1.00 94.06 198 ASP A N 1
ATOM 1557 C CA . ASP A 1 198 ? -4.177 -7.276 -22.060 1.00 94.06 198 ASP A CA 1
ATOM 1558 C C . ASP A 1 198 ? -4.945 -7.749 -20.812 1.00 94.06 198 ASP A C 1
ATOM 1560 O O . ASP A 1 198 ? -4.421 -7.733 -19.693 1.00 94.06 198 ASP A O 1
ATOM 1564 N N . ASP A 1 199 ? -6.238 -8.032 -20.960 1.00 92.56 199 ASP A N 1
ATOM 1565 C CA . ASP A 1 199 ? -7.083 -8.470 -19.843 1.00 92.56 199 ASP A CA 1
ATOM 1566 C C . ASP A 1 199 ? -6.878 -9.951 -19.471 1.00 92.56 199 ASP A C 1
ATOM 1568 O O . ASP A 1 199 ? -7.151 -10.314 -18.323 1.00 92.56 199 ASP A O 1
ATOM 1572 N N . ASP A 1 200 ? -6.348 -10.763 -20.389 1.00 92.81 200 ASP A N 1
ATOM 1573 C CA . ASP A 1 200 ? -5.959 -12.163 -20.180 1.00 92.81 200 ASP A CA 1
ATOM 1574 C C . ASP A 1 200 ? -4.500 -12.299 -19.685 1.00 92.81 200 ASP A C 1
ATOM 1576 O O . ASP A 1 200 ? -4.071 -13.381 -19.287 1.00 92.81 200 ASP A O 1
ATOM 1580 N N . LEU A 1 201 ? -3.802 -11.163 -19.555 1.00 93.50 201 LEU A N 1
ATOM 1581 C CA . LEU A 1 201 ? -2.398 -10.999 -19.167 1.00 93.50 201 LEU A CA 1
ATOM 1582 C C . LEU A 1 201 ? -1.381 -11.366 -20.251 1.00 93.50 201 LEU A C 1
ATOM 1584 O O . LEU A 1 201 ? -0.186 -11.416 -19.946 1.00 93.50 201 LEU A O 1
ATOM 1588 N N . ASP A 1 202 ? -1.830 -11.538 -21.490 1.00 95.56 202 ASP A N 1
ATOM 1589 C CA . ASP A 1 202 ? -0.944 -11.705 -22.634 1.00 95.56 202 ASP A CA 1
ATOM 1590 C C . ASP A 1 202 ? -0.207 -10.395 -22.920 1.00 95.56 202 ASP A C 1
ATOM 1592 O O . ASP A 1 202 ? -0.681 -9.287 -22.623 1.00 95.56 202 ASP A O 1
ATOM 1596 N N . VAL A 1 203 ? 1.015 -10.531 -23.429 1.00 96.94 203 VAL A N 1
ATOM 1597 C CA . VAL A 1 203 ? 2.001 -9.453 -23.450 1.00 96.94 203 VAL A CA 1
ATOM 1598 C C . VAL A 1 203 ? 2.437 -9.149 -24.871 1.00 96.94 203 VAL A C 1
ATOM 1600 O O . VAL A 1 203 ? 2.895 -10.027 -25.589 1.00 96.94 203 VAL A O 1
ATOM 1603 N N . VAL A 1 204 ? 2.417 -7.873 -25.241 1.00 97.00 204 VAL A N 1
ATOM 1604 C CA . VAL A 1 204 ? 3.108 -7.378 -26.435 1.00 97.00 204 VAL A CA 1
ATOM 1605 C C . VAL A 1 204 ? 4.282 -6.520 -25.982 1.00 97.00 204 VAL A C 1
ATOM 1607 O O . VAL A 1 204 ? 4.104 -5.570 -25.213 1.00 97.00 204 VAL A O 1
ATOM 1610 N N . VAL A 1 205 ? 5.488 -6.869 -26.429 1.00 96.38 205 VAL A N 1
ATOM 1611 C CA . VAL A 1 205 ? 6.712 -6.107 -26.163 1.00 96.38 205 VAL A CA 1
ATOM 1612 C C . VAL A 1 205 ? 7.172 -5.435 -27.444 1.00 96.38 205 VAL A C 1
ATOM 1614 O O . VAL A 1 205 ? 7.587 -6.098 -28.394 1.00 96.38 205 VAL A O 1
ATOM 1617 N N . SER A 1 206 ? 7.149 -4.109 -27.447 1.00 94.62 206 SER A N 1
ATOM 1618 C CA . SER A 1 206 ? 7.578 -3.307 -28.585 1.00 94.62 206 SER A CA 1
ATOM 1619 C C . SER A 1 206 ? 8.982 -2.752 -28.347 1.00 94.62 206 SER A C 1
ATOM 1621 O O . SER A 1 206 ? 9.221 -2.015 -27.384 1.00 94.62 206 SER A O 1
ATOM 1623 N N . PHE A 1 207 ? 9.923 -3.097 -29.228 1.00 92.44 207 PHE A N 1
ATOM 1624 C CA . PHE A 1 207 ? 11.316 -2.661 -29.124 1.00 92.44 207 PHE A CA 1
ATOM 1625 C C . PHE A 1 207 ? 11.681 -1.566 -30.122 1.00 92.44 207 PHE A C 1
ATOM 1627 O O . PHE A 1 207 ? 11.313 -1.617 -31.294 1.00 92.44 207 PHE A O 1
ATOM 1634 N N . GLU A 1 208 ? 12.517 -0.631 -29.668 1.00 89.25 208 GLU A N 1
ATOM 1635 C CA . GLU A 1 208 ? 13.232 0.298 -30.539 1.00 89.25 208 GLU A CA 1
ATOM 1636 C C . GLU A 1 208 ? 14.508 -0.361 -31.092 1.00 89.25 208 GLU A C 1
ATOM 1638 O O . GLU A 1 208 ? 15.431 -0.697 -30.341 1.00 89.25 208 GLU A O 1
ATOM 1643 N N . THR A 1 209 ? 14.573 -0.489 -32.418 1.00 86.19 209 THR A N 1
ATOM 1644 C CA . THR A 1 209 ? 15.663 -1.154 -33.162 1.00 86.19 209 THR A CA 1
ATOM 1645 C C . THR A 1 209 ? 17.053 -0.567 -32.925 1.00 86.19 209 THR A C 1
ATOM 1647 O O . THR A 1 209 ? 18.055 -1.273 -33.042 1.00 86.19 209 THR A O 1
ATOM 1650 N N . HIS A 1 210 ? 17.149 0.715 -32.557 1.00 84.38 210 HIS A N 1
ATOM 1651 C CA . HIS A 1 210 ? 18.433 1.330 -32.208 1.00 84.38 210 HIS A CA 1
ATOM 1652 C C . HIS A 1 210 ? 19.043 0.756 -30.920 1.00 84.38 210 HIS A C 1
ATOM 1654 O O . HIS A 1 210 ? 20.263 0.808 -30.732 1.00 84.38 210 HIS A O 1
ATOM 1660 N N . TYR A 1 211 ? 18.208 0.225 -30.026 1.00 88.38 211 TYR A N 1
ATOM 1661 C CA . TYR A 1 211 ? 18.632 -0.290 -28.728 1.00 88.38 211 TYR A CA 1
ATOM 1662 C C . TYR A 1 211 ? 18.594 -1.814 -28.651 1.00 88.38 211 TYR A C 1
ATOM 1664 O O . TYR A 1 211 ? 19.472 -2.403 -28.021 1.00 88.38 211 TYR A O 1
ATOM 1672 N N . TRP A 1 212 ? 17.607 -2.444 -29.287 1.00 90.75 212 TRP A N 1
ATOM 1673 C CA . TRP A 1 212 ? 17.431 -3.892 -29.288 1.00 90.75 212 TRP A CA 1
ATOM 1674 C C . TRP A 1 212 ? 17.514 -4.448 -30.718 1.00 90.75 212 TRP A C 1
ATOM 1676 O O . TRP A 1 212 ? 16.772 -3.972 -31.578 1.00 90.75 212 TRP A O 1
ATOM 1686 N N . PRO A 1 213 ? 18.384 -5.436 -31.001 1.00 89.44 213 PRO A N 1
ATOM 1687 C CA . PRO A 1 213 ? 18.484 -6.015 -32.340 1.00 89.44 213 PRO A CA 1
ATOM 1688 C C . PRO A 1 213 ? 17.174 -6.681 -32.784 1.00 89.44 213 PRO A C 1
ATOM 1690 O O . PRO A 1 213 ? 16.560 -7.416 -32.015 1.00 89.44 213 PRO A O 1
ATOM 1693 N N . GLU A 1 214 ? 16.770 -6.456 -34.035 1.00 86.00 214 GLU A N 1
ATOM 1694 C CA . GLU A 1 214 ? 15.530 -7.013 -34.605 1.00 86.00 214 GLU A CA 1
ATOM 1695 C C . GLU A 1 214 ? 15.524 -8.551 -34.616 1.00 86.00 214 GLU A C 1
ATOM 1697 O O . GLU A 1 214 ? 14.483 -9.172 -34.432 1.00 86.00 214 GLU A O 1
ATOM 1702 N N . ASP A 1 215 ? 16.694 -9.172 -34.779 1.00 87.88 215 ASP A N 1
ATOM 1703 C CA . ASP A 1 215 ? 16.886 -10.623 -34.821 1.00 87.88 215 ASP A CA 1
ATOM 1704 C C . ASP A 1 215 ? 17.095 -11.262 -33.440 1.00 87.88 215 ASP A C 1
ATOM 1706 O O . ASP A 1 215 ? 17.264 -12.480 -33.338 1.00 87.88 215 ASP A O 1
ATOM 1710 N N . LYS A 1 216 ? 17.093 -10.459 -32.372 1.00 91.50 216 LYS A N 1
ATOM 1711 C CA . LYS A 1 216 ? 17.310 -10.947 -31.015 1.00 91.50 216 LYS A CA 1
ATOM 1712 C C . LYS A 1 216 ? 15.986 -11.223 -30.309 1.00 91.50 216 LYS A C 1
ATOM 1714 O O . LYS A 1 216 ? 15.272 -10.304 -29.912 1.00 91.50 216 LYS A O 1
ATOM 1719 N N . GLU A 1 217 ? 15.741 -12.500 -30.050 1.00 93.00 217 GLU A N 1
ATOM 1720 C CA . GLU A 1 217 ? 14.634 -12.962 -29.215 1.00 93.00 217 GLU A CA 1
ATOM 1721 C C . GLU A 1 217 ? 14.916 -12.703 -27.717 1.00 93.00 217 GLU A C 1
ATOM 1723 O O . GLU A 1 217 ? 16.017 -13.003 -27.236 1.00 93.00 217 GLU A O 1
ATOM 1728 N N . PRO A 1 218 ? 13.950 -12.163 -26.951 1.00 95.06 218 PRO A N 1
ATOM 1729 C CA . PRO A 1 218 ? 14.066 -12.009 -25.503 1.00 95.06 218 PRO A CA 1
ATOM 1730 C C . PRO A 1 218 ? 13.779 -13.340 -24.782 1.00 95.06 218 PRO A C 1
ATOM 1732 O O . PRO A 1 218 ? 12.719 -13.537 -24.185 1.00 95.06 218 PRO A O 1
ATOM 1735 N N . SER A 1 219 ? 14.722 -14.281 -24.872 1.00 96.44 219 SER A N 1
ATOM 1736 C CA . SER A 1 219 ? 14.562 -15.664 -24.395 1.00 96.44 219 SER A CA 1
ATOM 1737 C C . SER A 1 219 ? 14.126 -15.784 -22.932 1.00 96.44 219 SER A C 1
ATOM 1739 O O . SER A 1 219 ? 13.247 -16.584 -22.615 1.00 96.44 219 SER A O 1
ATOM 1741 N N . THR A 1 220 ? 14.691 -14.975 -22.036 1.00 97.69 220 THR A N 1
ATOM 1742 C CA . THR A 1 220 ? 14.361 -15.019 -20.607 1.00 97.69 220 THR A CA 1
ATOM 1743 C C . THR A 1 220 ? 12.946 -14.497 -20.376 1.00 97.69 220 THR A C 1
ATOM 1745 O O . THR A 1 220 ? 12.199 -15.064 -19.579 1.00 97.69 220 THR A O 1
ATOM 1748 N N . ALA A 1 221 ? 12.530 -13.449 -21.098 1.00 96.69 221 ALA A N 1
ATOM 1749 C CA . ALA A 1 221 ? 11.154 -12.958 -21.019 1.00 96.69 221 ALA A CA 1
ATOM 1750 C C . ALA A 1 221 ? 10.139 -13.995 -21.522 1.00 96.69 221 ALA A C 1
ATOM 1752 O O . ALA A 1 221 ? 9.092 -14.165 -20.895 1.00 96.69 221 ALA A O 1
ATOM 1753 N N . VAL A 1 222 ? 10.474 -14.732 -22.586 1.00 96.94 222 VAL A N 1
ATOM 1754 C CA . VAL A 1 222 ? 9.659 -15.845 -23.099 1.00 96.94 222 VAL A CA 1
ATOM 1755 C C . VAL A 1 222 ? 9.541 -16.974 -22.070 1.00 96.94 222 VAL A C 1
ATOM 1757 O O . VAL A 1 222 ? 8.444 -17.478 -21.830 1.00 96.94 222 VAL A O 1
ATOM 1760 N N . GLU A 1 223 ? 10.633 -17.346 -21.398 1.00 97.69 223 GLU A N 1
ATOM 1761 C CA . GLU A 1 223 ? 10.598 -18.356 -20.331 1.00 97.69 223 GLU A CA 1
ATOM 1762 C C . GLU A 1 223 ? 9.737 -17.916 -19.137 1.00 97.69 223 GLU A C 1
ATOM 1764 O O . GLU A 1 223 ? 8.945 -18.703 -18.611 1.00 97.69 223 GLU A O 1
ATOM 1769 N N . VAL A 1 224 ? 9.848 -16.650 -18.722 1.00 96.50 224 VAL A N 1
ATOM 1770 C CA . VAL A 1 224 ? 9.020 -16.088 -17.646 1.00 96.50 224 VAL A CA 1
ATOM 1771 C C . VAL A 1 224 ? 7.542 -16.077 -18.037 1.00 96.50 224 VAL A C 1
ATOM 1773 O O . VAL A 1 224 ? 6.709 -16.490 -17.230 1.00 96.50 224 VAL A O 1
ATOM 1776 N N . ALA A 1 225 ? 7.210 -15.670 -19.264 1.00 95.50 225 ALA A N 1
ATOM 1777 C CA . ALA A 1 225 ? 5.844 -15.718 -19.782 1.00 95.50 225 ALA A CA 1
ATOM 1778 C C . ALA A 1 225 ? 5.279 -17.152 -19.744 1.00 95.50 225 ALA A C 1
ATOM 1780 O O . ALA A 1 225 ? 4.211 -17.395 -19.177 1.00 95.50 225 ALA A O 1
ATOM 1781 N N . ALA A 1 226 ? 6.055 -18.139 -20.199 1.00 96.19 226 ALA A N 1
ATOM 1782 C CA . ALA A 1 226 ? 5.655 -19.544 -20.157 1.00 96.19 226 ALA A CA 1
ATOM 1783 C C . ALA A 1 226 ? 5.404 -20.063 -18.724 1.00 96.19 226 ALA A C 1
ATOM 1785 O O . ALA A 1 226 ? 4.460 -20.824 -18.501 1.00 96.19 226 ALA A O 1
ATOM 1786 N N . LEU A 1 227 ? 6.203 -19.641 -17.734 1.00 95.44 227 LEU A N 1
ATOM 1787 C CA . LEU A 1 227 ? 5.992 -19.992 -16.319 1.00 95.44 227 LEU A CA 1
ATOM 1788 C C . LEU A 1 227 ? 4.717 -19.375 -15.731 1.00 95.44 227 LEU A C 1
ATOM 1790 O O . LEU A 1 227 ? 4.109 -19.962 -14.832 1.00 95.44 227 LEU A O 1
ATOM 1794 N N . LEU A 1 228 ? 4.328 -18.197 -16.219 1.00 92.75 228 LEU A N 1
ATOM 1795 C CA . LEU A 1 228 ? 3.087 -17.520 -15.844 1.00 92.75 228 LEU A CA 1
ATOM 1796 C C . LEU A 1 228 ? 1.875 -18.045 -16.630 1.00 92.75 228 LEU A C 1
ATOM 1798 O O . LEU A 1 228 ? 0.745 -17.785 -16.223 1.00 92.75 228 LEU A O 1
ATOM 1802 N N . GLY A 1 229 ? 2.107 -18.818 -17.696 1.00 93.38 229 GLY A N 1
ATOM 1803 C CA . GLY A 1 229 ? 1.068 -19.326 -18.587 1.00 93.38 229 GLY A CA 1
ATOM 1804 C C . GLY A 1 229 ? 0.451 -18.244 -19.474 1.00 93.38 229 GLY A C 1
ATOM 1805 O O . GLY A 1 229 ? -0.730 -18.357 -19.781 1.00 93.38 229 GLY A O 1
ATOM 1806 N N . ILE A 1 230 ? 1.230 -17.217 -19.830 1.00 93.88 230 ILE A N 1
ATOM 1807 C CA . ILE A 1 230 ? 0.821 -16.085 -20.678 1.00 93.88 230 ILE A CA 1
ATOM 1808 C C . ILE A 1 230 ? 1.549 -16.139 -22.024 1.00 93.88 230 ILE A C 1
ATOM 1810 O O . ILE A 1 230 ? 2.689 -16.613 -22.097 1.00 93.88 230 ILE A O 1
ATOM 1814 N N . GLU A 1 231 ? 0.902 -15.655 -23.079 1.00 94.69 231 GLU A N 1
ATOM 1815 C CA . GLU A 1 231 ? 1.508 -15.493 -24.398 1.00 94.69 231 GLU A CA 1
ATOM 1816 C C . GLU A 1 231 ? 2.310 -14.186 -24.466 1.00 94.69 231 GLU A C 1
ATOM 1818 O O . GLU A 1 231 ? 2.019 -13.203 -23.779 1.00 94.69 231 GLU A O 1
ATOM 1823 N N . ILE A 1 232 ? 3.375 -14.189 -25.270 1.00 95.88 232 ILE A N 1
ATOM 1824 C CA . ILE A 1 232 ? 4.214 -13.015 -25.500 1.00 95.88 232 ILE A CA 1
ATOM 1825 C C . ILE A 1 232 ? 4.476 -12.844 -26.993 1.00 95.88 232 ILE A C 1
ATOM 1827 O O . ILE A 1 232 ? 4.938 -13.766 -27.666 1.00 95.88 232 ILE A O 1
ATOM 1831 N N . GLU A 1 233 ? 4.206 -11.647 -27.496 1.00 94.00 233 GLU A N 1
ATOM 1832 C CA . GLU A 1 233 ? 4.478 -11.240 -28.868 1.00 94.00 233 GLU A CA 1
ATOM 1833 C C . GLU A 1 233 ? 5.504 -10.106 -28.892 1.00 94.00 233 GLU A C 1
ATOM 1835 O O . GLU A 1 233 ? 5.527 -9.229 -28.024 1.00 94.00 233 GLU A O 1
ATOM 1840 N N . GLN A 1 234 ? 6.373 -10.130 -29.901 1.00 91.19 234 GLN A N 1
ATOM 1841 C CA . GLN A 1 234 ? 7.366 -9.091 -30.131 1.00 91.19 234 GLN A CA 1
ATOM 1842 C C . GLN A 1 234 ? 6.936 -8.210 -31.300 1.00 91.19 234 GLN A C 1
ATOM 1844 O O . GLN A 1 234 ? 6.672 -8.698 -32.398 1.00 91.19 234 GLN A O 1
ATOM 1849 N N . GLU A 1 235 ? 6.979 -6.902 -31.082 1.00 91.44 235 GLU A N 1
ATOM 1850 C CA . GLU A 1 235 ? 6.801 -5.898 -32.118 1.00 91.44 235 GLU A CA 1
ATOM 1851 C C . GLU A 1 235 ? 8.018 -4.977 -32.212 1.00 91.44 235 GLU A C 1
ATOM 1853 O O . GLU A 1 235 ? 8.839 -4.856 -31.298 1.00 91.44 235 GLU A O 1
ATOM 1858 N N . VAL A 1 236 ? 8.126 -4.304 -33.352 1.00 85.62 236 VAL A N 1
ATOM 1859 C CA . VAL A 1 236 ? 9.179 -3.331 -33.622 1.00 85.62 236 VAL A CA 1
ATOM 1860 C C . VAL A 1 236 ? 8.555 -1.950 -33.742 1.00 85.62 236 VAL A C 1
ATOM 1862 O O . VAL A 1 236 ? 7.612 -1.751 -34.507 1.00 85.62 236 VAL A O 1
ATOM 1865 N N . VAL A 1 237 ? 9.119 -0.986 -33.022 1.00 83.12 237 VAL A N 1
ATOM 1866 C CA . VAL A 1 237 ? 8.760 0.429 -33.114 1.00 83.12 237 VAL A CA 1
ATOM 1867 C C . VAL A 1 237 ? 9.936 1.200 -33.692 1.00 83.12 237 VAL A C 1
ATOM 1869 O O . VAL A 1 237 ? 11.095 0.955 -33.356 1.00 83.12 237 VAL A O 1
ATOM 1872 N N . TRP A 1 238 ? 9.619 2.132 -34.588 1.00 73.69 238 TRP A N 1
ATOM 1873 C CA . TRP A 1 238 ? 10.565 3.109 -35.109 1.00 73.69 238 TRP A CA 1
ATOM 1874 C C . TRP A 1 238 ? 10.236 4.464 -34.496 1.00 73.69 238 TRP A C 1
ATOM 1876 O O . TRP A 1 238 ? 9.189 5.049 -34.781 1.00 73.69 238 TRP A O 1
ATOM 1886 N N . SER A 1 239 ? 11.122 4.949 -33.640 1.00 70.25 239 SER A N 1
ATOM 1887 C CA . SER A 1 239 ? 11.032 6.249 -32.985 1.00 70.25 239 SER A CA 1
ATOM 1888 C C . SER A 1 239 ? 12.318 7.048 -33.192 1.00 70.25 239 SER A C 1
ATOM 1890 O O . SER A 1 239 ? 13.303 6.531 -33.719 1.00 70.25 239 SER A O 1
ATOM 1892 N N . ASP A 1 240 ? 12.307 8.317 -32.780 1.00 69.88 240 ASP A N 1
ATOM 1893 C CA . ASP A 1 240 ? 13.527 9.109 -32.648 1.00 69.88 240 ASP A CA 1
ATOM 1894 C C . ASP A 1 240 ? 14.159 8.807 -31.276 1.00 69.88 240 ASP A C 1
ATOM 1896 O O . ASP A 1 240 ? 13.659 9.270 -30.242 1.00 69.88 240 ASP A O 1
ATOM 1900 N N . PRO A 1 241 ? 15.238 8.009 -31.210 1.00 69.88 241 PRO A N 1
ATOM 1901 C CA . PRO A 1 241 ? 15.800 7.582 -29.940 1.00 69.88 241 PRO A CA 1
ATOM 1902 C C . PRO A 1 241 ? 16.451 8.755 -29.198 1.00 69.88 241 PRO A C 1
ATOM 1904 O O . PRO A 1 241 ? 17.346 9.420 -29.713 1.00 69.88 241 PRO A O 1
ATOM 1907 N N . LEU A 1 242 ? 16.069 8.951 -27.931 1.00 66.19 242 LEU A N 1
ATOM 1908 C CA . LEU A 1 242 ? 16.567 10.055 -27.094 1.00 66.19 242 LEU A CA 1
ATOM 1909 C C . LEU A 1 242 ? 18.100 10.077 -26.925 1.00 66.19 242 LEU A C 1
ATOM 1911 O O . LEU A 1 242 ? 18.683 11.145 -26.758 1.00 66.19 242 LEU A O 1
ATOM 1915 N N . PHE A 1 243 ? 18.747 8.906 -26.936 1.00 69.62 243 PHE A N 1
ATOM 19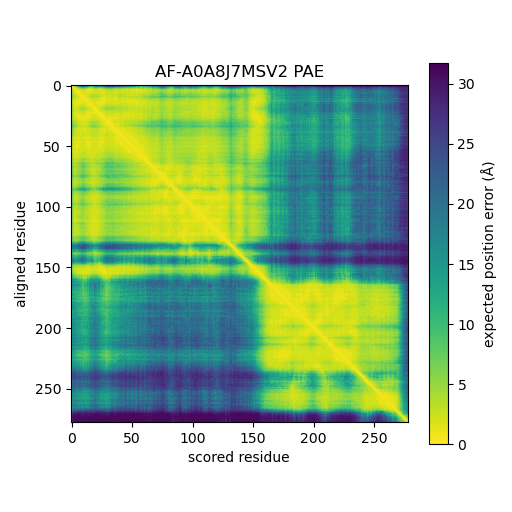16 C CA . PHE A 1 243 ? 20.165 8.722 -26.617 1.00 69.62 243 PHE A CA 1
ATOM 1917 C C . PHE A 1 243 ? 20.781 7.560 -27.408 1.00 69.62 243 PHE A C 1
ATOM 1919 O O . PHE A 1 243 ? 21.452 6.714 -26.816 1.00 69.62 243 PHE A O 1
ATOM 1926 N N . ALA A 1 244 ? 20.549 7.471 -28.722 1.00 72.06 244 ALA A N 1
ATOM 1927 C CA . ALA A 1 244 ? 21.211 6.466 -29.557 1.00 72.06 244 ALA A CA 1
ATOM 1928 C C . ALA A 1 244 ? 22.308 7.077 -30.428 1.00 72.06 244 ALA A C 1
ATOM 1930 O O . ALA A 1 244 ? 22.176 8.175 -30.971 1.00 72.06 244 ALA A O 1
ATOM 1931 N N . TRP A 1 245 ? 23.390 6.319 -30.580 1.00 77.56 245 TRP A N 1
ATOM 1932 C CA . TRP A 1 245 ? 24.371 6.503 -31.640 1.00 77.56 245 TRP A CA 1
ATOM 1933 C C . TRP A 1 245 ? 24.626 5.140 -32.296 1.00 77.56 245 TRP A C 1
ATOM 1935 O O . TRP A 1 245 ? 24.915 4.182 -31.566 1.00 77.56 245 TRP A O 1
ATOM 1945 N N . PRO A 1 246 ? 24.530 5.013 -33.635 1.00 73.81 246 PRO A N 1
ATOM 1946 C CA . PRO A 1 246 ? 24.640 3.721 -34.306 1.00 73.81 246 PRO A CA 1
ATOM 1947 C C . PRO A 1 246 ? 25.915 2.957 -33.926 1.00 73.81 246 PRO A C 1
ATOM 1949 O O . PRO A 1 246 ? 27.025 3.473 -34.052 1.00 73.81 246 PRO A O 1
ATOM 1952 N N . GLY A 1 247 ? 25.746 1.719 -33.449 1.00 73.62 247 GLY A N 1
ATOM 1953 C CA . GLY A 1 247 ? 26.843 0.795 -33.136 1.00 73.62 247 GLY A CA 1
ATOM 1954 C C . GLY A 1 247 ? 27.653 1.107 -31.873 1.00 73.62 247 GLY A C 1
ATOM 1955 O O . GLY A 1 247 ? 28.621 0.405 -31.602 1.00 73.62 247 GLY A O 1
ATOM 1956 N N . LEU A 1 248 ? 27.287 2.130 -31.094 1.00 79.62 248 LEU A N 1
ATOM 1957 C CA . LEU A 1 248 ? 28.054 2.544 -29.914 1.00 79.62 248 LEU A CA 1
ATOM 1958 C C . LEU A 1 248 ? 27.646 1.804 -28.638 1.00 79.62 248 LEU A C 1
ATOM 1960 O O . LEU A 1 248 ? 28.476 1.483 -27.793 1.00 79.62 248 LEU A O 1
ATOM 1964 N N . GLY A 1 249 ? 26.353 1.514 -28.497 1.00 73.50 249 GLY A N 1
ATOM 1965 C CA . GLY A 1 249 ? 25.811 0.843 -27.315 1.00 73.50 249 GLY A CA 1
ATOM 1966 C C . GLY A 1 249 ? 26.217 -0.622 -27.188 1.00 73.50 249 GLY A C 1
ATOM 1967 O O . GLY A 1 249 ? 26.103 -1.186 -26.102 1.00 73.50 249 GLY A O 1
ATOM 1968 N N . THR A 1 250 ? 26.731 -1.220 -28.266 1.00 83.69 250 THR A N 1
ATOM 1969 C CA . THR A 1 250 ? 27.174 -2.618 -28.322 1.00 83.6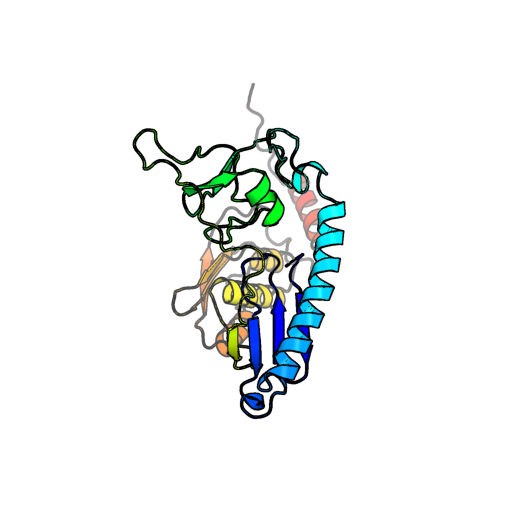9 250 THR A CA 1
ATOM 1970 C C . THR A 1 250 ? 28.632 -2.806 -27.896 1.00 83.69 250 THR A C 1
ATOM 1972 O O . THR A 1 250 ? 29.057 -3.938 -27.676 1.00 83.69 250 THR A O 1
ATOM 1975 N N . THR A 1 251 ? 29.412 -1.727 -27.735 1.00 85.56 251 THR A N 1
ATOM 1976 C CA . THR A 1 251 ? 30.852 -1.813 -27.422 1.00 85.56 251 THR A CA 1
ATOM 1977 C C . THR A 1 251 ? 31.156 -1.895 -25.930 1.00 85.56 251 THR A C 1
ATOM 1979 O O . THR A 1 251 ? 32.299 -2.149 -25.555 1.00 85.56 251 THR A O 1
ATOM 1982 N N . THR A 1 252 ? 30.169 -1.652 -25.063 1.00 84.19 252 THR A N 1
ATOM 1983 C CA . THR A 1 252 ? 30.371 -1.620 -23.612 1.00 84.19 252 THR A CA 1
ATOM 1984 C C . THR A 1 252 ? 29.164 -2.133 -22.835 1.00 84.19 252 THR A C 1
ATOM 1986 O O . THR A 1 252 ? 28.007 -1.969 -23.219 1.00 84.19 252 THR A O 1
ATOM 1989 N N . GLN A 1 253 ? 29.454 -2.728 -21.679 1.00 86.88 253 GLN A N 1
ATOM 1990 C CA . GLN A 1 253 ? 28.473 -3.059 -20.651 1.00 86.88 253 GLN A CA 1
ATOM 1991 C C . GLN A 1 253 ? 28.371 -1.986 -19.564 1.00 86.88 253 GLN A C 1
ATOM 1993 O O . GLN A 1 253 ? 27.582 -2.155 -18.641 1.00 86.88 253 GLN A O 1
ATOM 1998 N N . SER A 1 254 ? 29.127 -0.892 -19.623 1.00 87.25 254 SER A N 1
ATOM 1999 C CA . SER A 1 254 ? 29.071 0.192 -18.640 1.00 87.25 254 SER A CA 1
ATOM 2000 C C . SER A 1 254 ? 28.220 1.341 -19.167 1.00 87.25 254 SER A C 1
ATOM 2002 O O . SER A 1 254 ? 28.546 1.949 -20.180 1.00 87.25 254 SER A O 1
ATOM 2004 N N . THR A 1 255 ? 27.146 1.692 -18.456 1.00 87.50 255 THR A N 1
ATOM 2005 C CA . THR A 1 255 ? 26.319 2.858 -18.816 1.00 87.50 255 THR A CA 1
ATOM 2006 C C . THR A 1 255 ? 27.115 4.166 -18.730 1.00 87.50 255 THR A C 1
ATOM 2008 O O . THR A 1 255 ? 26.887 5.079 -19.519 1.00 87.50 255 THR A O 1
ATOM 2011 N N . VAL A 1 256 ? 28.091 4.254 -17.817 1.00 90.00 256 VAL A N 1
ATOM 2012 C CA . VAL A 1 256 ? 28.990 5.417 -17.714 1.00 90.00 256 VAL A CA 1
ATOM 2013 C C . VAL A 1 256 ? 29.876 5.519 -18.952 1.00 90.00 256 VAL A C 1
ATOM 2015 O O . VAL A 1 256 ? 29.970 6.588 -19.546 1.00 90.00 256 VAL A O 1
ATOM 2018 N N . GLU A 1 257 ? 30.487 4.410 -19.374 1.00 89.06 257 GLU A N 1
ATOM 2019 C CA . GLU A 1 257 ? 31.327 4.384 -20.576 1.00 89.06 257 GLU A CA 1
ATOM 2020 C C . GLU A 1 257 ? 30.502 4.668 -21.832 1.00 89.06 257 GLU A C 1
ATOM 2022 O O . GLU A 1 257 ? 30.909 5.491 -22.645 1.00 89.06 257 GLU A O 1
ATOM 2027 N N . TYR A 1 258 ? 29.307 4.079 -21.938 1.00 88.38 258 TYR A N 1
ATOM 2028 C CA . TYR A 1 258 ? 28.365 4.368 -23.017 1.00 88.38 258 TYR A CA 1
ATOM 2029 C C . TYR A 1 258 ? 28.033 5.859 -23.091 1.00 88.38 258 TYR A C 1
ATOM 2031 O O . TYR A 1 258 ? 28.085 6.453 -24.163 1.00 88.38 258 TYR A O 1
ATOM 2039 N N . THR A 1 259 ? 27.758 6.486 -21.944 1.00 88.12 259 THR A N 1
ATOM 2040 C CA . THR A 1 259 ? 27.454 7.920 -21.877 1.00 88.12 259 THR A CA 1
ATOM 2041 C C . THR A 1 259 ? 28.647 8.760 -22.331 1.00 88.12 259 THR A C 1
ATOM 2043 O O . THR A 1 259 ? 28.465 9.694 -23.107 1.00 88.12 259 THR A O 1
ATOM 2046 N N . CYS A 1 260 ? 29.868 8.431 -21.897 1.00 89.62 260 CYS A N 1
ATOM 2047 C CA . CYS A 1 260 ? 31.076 9.125 -22.349 1.00 89.62 260 CYS A CA 1
ATOM 2048 C C . CYS A 1 260 ? 31.262 9.000 -23.864 1.00 89.62 260 CYS A C 1
ATOM 2050 O O . CYS A 1 260 ? 31.391 10.013 -24.547 1.00 89.62 260 CYS A O 1
ATOM 2052 N N . LEU A 1 261 ? 31.208 7.770 -24.382 1.00 88.25 261 LEU A N 1
ATOM 2053 C CA . LEU A 1 261 ? 31.330 7.483 -25.807 1.00 88.25 261 LEU A CA 1
ATOM 2054 C C . LEU A 1 261 ? 30.281 8.249 -26.616 1.00 88.25 261 LEU A C 1
ATOM 2056 O O . LEU A 1 261 ? 30.603 8.849 -27.638 1.00 88.25 261 LEU A O 1
ATOM 2060 N N . MET A 1 262 ? 29.029 8.241 -26.154 1.00 87.94 262 MET A N 1
ATOM 2061 C CA . MET A 1 262 ? 27.926 8.942 -26.802 1.00 87.94 262 MET A CA 1
ATOM 2062 C C . MET A 1 262 ? 28.198 10.445 -26.836 1.00 87.94 262 MET A C 1
ATOM 2064 O O . MET A 1 262 ? 28.151 11.047 -27.904 1.00 87.94 262 MET A O 1
ATOM 2068 N N . LEU A 1 263 ? 28.541 11.057 -25.700 1.00 88.44 263 LEU A N 1
ATOM 2069 C CA . LEU A 1 263 ? 28.856 12.486 -25.638 1.00 88.44 263 LEU A CA 1
ATOM 2070 C C . LEU A 1 263 ? 30.027 12.861 -26.556 1.00 88.44 263 LEU A C 1
ATOM 2072 O O . LEU A 1 263 ? 29.975 13.901 -27.211 1.00 88.44 263 LEU A O 1
ATOM 2076 N N . ASP A 1 264 ? 31.060 12.024 -26.637 1.00 88.31 264 ASP A N 1
ATOM 2077 C CA . ASP A 1 264 ? 32.200 12.246 -27.527 1.00 88.31 264 ASP A CA 1
ATOM 2078 C C . ASP A 1 264 ? 31.812 12.108 -29.007 1.00 88.31 264 ASP A C 1
ATOM 2080 O O . ASP A 1 264 ? 32.250 12.917 -29.832 1.00 88.31 264 ASP A O 1
ATOM 2084 N N . ALA A 1 265 ? 30.938 11.156 -29.347 1.00 86.62 265 ALA A N 1
ATOM 2085 C CA . ALA A 1 265 ? 30.398 10.998 -30.695 1.00 86.62 265 ALA A CA 1
ATOM 2086 C C . ALA A 1 265 ? 29.556 12.217 -31.110 1.00 86.62 265 ALA A C 1
ATOM 2088 O O . ALA A 1 265 ? 29.804 12.799 -32.165 1.00 86.62 265 ALA A O 1
ATOM 2089 N N . TYR A 1 266 ? 28.649 12.685 -30.247 1.00 83.94 266 TYR A N 1
ATOM 2090 C CA . TYR A 1 266 ? 27.858 13.895 -30.495 1.00 83.94 266 TYR A CA 1
ATOM 2091 C C . TYR A 1 266 ? 28.729 15.157 -30.591 1.00 83.94 266 TYR A C 1
ATOM 2093 O O . TYR A 1 266 ? 28.469 16.009 -31.434 1.00 83.94 266 TYR A O 1
ATOM 2101 N N . ARG A 1 267 ? 29.800 15.285 -29.797 1.00 86.00 267 ARG A N 1
ATOM 2102 C CA . ARG A 1 267 ? 30.750 16.409 -29.925 1.00 86.00 267 ARG A CA 1
ATOM 2103 C C . ARG A 1 267 ? 31.540 16.383 -31.230 1.00 86.00 267 ARG A C 1
ATOM 2105 O O . ARG A 1 267 ? 31.858 17.440 -31.764 1.00 86.00 267 ARG A O 1
ATOM 2112 N N . SER A 1 268 ? 31.900 15.193 -31.703 1.00 84.88 268 SER A N 1
ATOM 2113 C CA . SER A 1 268 ? 32.782 15.023 -32.866 1.00 84.88 268 SER A CA 1
ATOM 2114 C C . SER A 1 268 ? 32.022 15.007 -34.193 1.00 84.88 268 SER A C 1
ATOM 2116 O O . SER A 1 268 ? 32.587 15.346 -35.232 1.00 84.88 268 SER A O 1
ATOM 2118 N N . HIS A 1 269 ? 30.756 14.592 -34.164 1.00 78.88 269 HIS A N 1
ATOM 2119 C CA . HIS A 1 269 ? 29.974 14.265 -35.356 1.00 78.88 269 HIS A CA 1
ATOM 2120 C C . HIS A 1 269 ? 28.520 14.755 -35.303 1.00 78.88 269 HIS A C 1
ATOM 2122 O O . HIS A 1 269 ? 27.810 14.621 -36.298 1.00 78.88 269 HIS A O 1
ATOM 2128 N N . GLY A 1 270 ? 28.056 15.300 -34.175 1.00 69.94 270 GLY A N 1
ATOM 2129 C CA . GLY A 1 270 ? 26.718 15.873 -34.072 1.00 69.94 270 GLY A CA 1
ATOM 2130 C C . GLY A 1 270 ? 26.616 17.170 -34.871 1.00 69.94 270 GLY A C 1
ATOM 2131 O O . GLY A 1 270 ? 27.488 18.035 -34.787 1.00 69.94 270 GLY A O 1
ATOM 2132 N N . ALA A 1 271 ? 25.543 17.319 -35.647 1.00 62.31 271 ALA A N 1
ATOM 2133 C CA . ALA A 1 271 ? 25.193 18.606 -36.230 1.00 62.31 271 ALA A CA 1
ATOM 2134 C C . ALA A 1 271 ? 24.716 19.548 -35.111 1.00 62.31 271 ALA A C 1
ATOM 2136 O O . ALA A 1 271 ? 23.835 19.191 -34.329 1.00 62.31 271 ALA A O 1
ATOM 2137 N N . THR A 1 272 ? 25.285 20.752 -35.027 1.00 51.22 272 THR A N 1
ATOM 2138 C CA . THR A 1 272 ? 24.739 21.840 -34.207 1.00 51.22 272 THR A CA 1
ATOM 2139 C C . THR A 1 272 ? 23.417 22.287 -34.827 1.00 51.22 272 THR A C 1
ATOM 2141 O O . THR A 1 272 ? 23.420 22.992 -35.834 1.00 51.22 272 THR A O 1
ATOM 2144 N N . GLY A 1 273 ? 22.297 21.836 -34.267 1.00 49.81 273 GLY A N 1
ATOM 2145 C CA . GLY A 1 273 ? 20.987 22.413 -34.552 1.00 49.81 273 GLY A CA 1
ATOM 2146 C C . GLY A 1 273 ? 20.843 23.757 -33.835 1.00 49.81 273 GLY A C 1
ATOM 2147 O O . GLY A 1 273 ? 21.040 23.817 -32.623 1.00 49.81 273 GLY A O 1
ATOM 2148 N N . ASP A 1 274 ? 20.499 24.778 -34.617 1.00 42.50 274 ASP A N 1
ATOM 2149 C CA . ASP A 1 274 ? 20.010 26.121 -34.271 1.00 42.50 274 ASP A CA 1
ATOM 2150 C C . ASP A 1 274 ? 21.031 27.210 -33.875 1.00 42.50 274 ASP A C 1
ATOM 2152 O O . ASP A 1 274 ? 21.100 27.687 -32.742 1.00 42.50 274 ASP A O 1
ATOM 2156 N N . GLU A 1 275 ? 21.725 27.731 -34.897 1.00 47.06 275 GLU A N 1
ATOM 2157 C CA . GLU A 1 275 ? 21.628 29.171 -35.175 1.00 47.06 275 GLU A CA 1
ATOM 2158 C C . GLU A 1 275 ? 20.253 29.426 -35.822 1.00 47.06 275 GLU A C 1
ATOM 2160 O O . GLU A 1 275 ? 20.074 29.101 -36.989 1.00 47.06 275 GLU A O 1
ATOM 2165 N N . ASP A 1 276 ? 19.276 29.924 -35.056 1.00 42.97 276 ASP A N 1
ATOM 2166 C CA . ASP A 1 276 ? 18.329 30.972 -35.485 1.00 42.97 276 ASP A CA 1
ATOM 2167 C C . ASP A 1 276 ? 17.287 31.265 -34.389 1.00 42.97 276 ASP A C 1
ATOM 2169 O O . ASP A 1 276 ? 16.486 30.418 -33.999 1.00 42.97 276 ASP A O 1
ATOM 2173 N N . GLY A 1 277 ? 17.289 32.508 -33.893 1.00 40.75 277 GLY A N 1
ATOM 2174 C CA . GLY A 1 277 ? 16.306 32.997 -32.924 1.00 40.75 277 GLY A CA 1
ATOM 2175 C C . GLY A 1 277 ? 16.679 34.319 -32.246 1.00 40.75 277 GLY A C 1
ATOM 2176 O O . GLY A 1 277 ? 16.699 34.389 -31.018 1.00 40.75 277 GLY A O 1
ATOM 2177 N N . SER A 1 278 ? 17.002 35.354 -33.031 1.00 38.62 278 SER A N 1
ATOM 2178 C CA . SER A 1 278 ? 16.854 36.768 -32.629 1.00 38.62 278 SER A CA 1
ATOM 2179 C C . SER A 1 278 ? 15.618 37.366 -33.286 1.00 38.62 278 SER A C 1
ATOM 2181 O O . SER A 1 278 ? 15.339 36.978 -34.441 1.00 38.62 278 SER A O 1
#